Protein AF-A0A3A6P541-F1 (afdb_monomer)

Radius of gyration: 19.54 Å; Cα contacts (8 Å, |Δi|>4): 362; chains: 1; bounding box: 55×33×54 Å

Solvent-accessible surface area (backbone atoms only — not comparable to full-atom values): 14183 Å² total; per-residue (Å²): 116,57,66,64,38,51,52,60,53,46,42,65,80,63,42,62,66,46,55,41,29,51,45,40,40,54,75,72,47,46,47,85,43,91,62,42,64,65,62,45,48,51,61,41,50,18,56,39,29,40,52,22,18,54,48,36,52,49,48,58,71,41,24,73,62,28,50,75,34,95,69,52,26,76,37,41,51,48,61,58,68,40,50,67,66,62,48,50,51,51,22,49,52,27,40,52,51,16,49,53,40,22,48,74,74,30,68,70,36,27,53,35,53,50,50,41,51,51,47,54,49,47,28,74,76,64,32,59,47,38,68,67,51,42,38,50,49,55,19,49,50,54,46,38,32,38,52,34,15,12,59,71,70,75,38,86,76,50,71,37,54,52,49,20,55,39,28,44,36,37,21,44,44,29,34,26,52,42,12,50,35,60,67,41,51,91,50,20,35,82,80,36,50,20,57,61,69,54,60,86,63,49,47,58,52,51,22,53,55,25,50,53,48,22,55,54,30,42,44,65,55,30,65,88,37,75,70,39,52,68,44,53,60,38,50,52,51,39,53,52,48,51,50,48,34,24,72,72,56,41,63,22,49,64,68,58,33,39,74,70,35,65,70,46,32,51,38,51,51,50,36,52,49,49,48,49,56,46,54,73,106

Secondary structure (DSSP, 8-state):
-HHHHHHHHH-GGGGGGGGGGGHHHHHHT-TTSTTHHHHTHHHHHHHHHHHHHHHHHHHHHTHHHHHHSTTGGGSTTTTTSS-HHHHHHHHHHHHHHHHHHHHHH-HHHHHHHHHHHHHHHHHHHTGGGSTTHHHHHHHHHHHHHHHHHHHHHT-PPPHHHHHHHHHHHHHHHHHHHHHHHHHHGGGHHHH-HHHHHSPTTHHHHHHHHHHHHHHHHHHHHHTT-GGGTTHHHHHHHHHHHHHHHHHTT----HHHHHHH-HHHHHHHHHHHHHHHHHH--

Sequence (281 aa):
MYFLSVIKLLRPKHWLKNLLLFFPPFMAGTIFEAGMIWQGIVPFLAFSLAASSIYIINDIVDAKKDAQHPVKKNRPIPTGRVNRGSAAVIAVFFLIFATVAGYLVSLNFLLLLVSYFVITTIYSFKLKGEPIFDIFCISAGFLLRLEAGGVAFGIAISEWLFLSVFLLSIFLSTGKRLSEKKMLGQEAGSHRTSLGRYPEGFLEGAMYMTGAAVLVTYSMYVIYRPKLIYTILLCCFGLFRYIYLVQSGREGDPTESLLSDAPLFLVSFLWVLVLGWGIYR

Foldseek 3Di:
DLVVLVVVLLVVVVLVLLCLLCVLCLLQLNCPPPCNVVLCPLLSLLLSLLSSLLSLVLCLVCLVVLCPDPPSCPHCDNVVSDDNVNSNVSSVVSNVSSLVSQVVLHPVLSVLSVVLSVLSNCCSPPVQQAPPSVQQSQLSNSLSSNVSSCSSNVGDDDPLNSLLSSLVSSLLSLLQLLLLCLLCPVCSCVVGNNSVVDDPCRSVVSNVVSLVSSLVSVCVVCVVQVLLNVLSVLSNQLSVQLSVCSVVSHHSNPVCCCVVPPSNVVSVVVSSVSSSVSSND

Mean predicted aligned error: 4.37 Å

pLDDT: mean 92.33, std 6.14, range [67.0, 98.56]

Nearest PDB structures (foldseek):
  8j8j-assembly1_B  TM=9.110E-01  e=1.963E-12  Mycobacterium tuberculosis H37Rv
  8j8k-assembly1_A  TM=9.022E-01  e=2.173E-10  Mycobacterium tuberculosis H37Rv
  7bpu-assembly2_B  TM=7.092E-01  e=8.208E-07  Methanocaldococcus jannaschii DSM 2661
  4od4-assembly1_A  TM=6.489E-01  e=6.021E-04  Aeropyrum pernix K1
  3lsn-assembly1_A-2  TM=5.222E-01  e=7.561E-02  Pseudomonas protegens Pf-5

Structure (mmCIF, N/CA/C/O backbone):
data_AF-A0A3A6P541-F1
#
_entry.id   AF-A0A3A6P541-F1
#
loop_
_atom_site.group_PDB
_atom_site.id
_atom_site.type_symbol
_atom_site.label_atom_id
_atom_site.label_alt_id
_atom_site.label_comp_id
_atom_site.label_asym_id
_atom_site.label_entity_id
_atom_site.label_seq_id
_atom_site.pdbx_PDB_ins_code
_atom_site.Cartn_x
_atom_site.Cartn_y
_atom_site.Cartn_z
_atom_site.occupancy
_atom_site.B_iso_or_equiv
_atom_site.auth_seq_id
_atom_site.auth_comp_id
_atom_site.auth_asym_id
_atom_site.auth_atom_id
_atom_site.pdbx_PDB_model_num
ATOM 1 N N . MET A 1 1 ? -25.341 17.365 -3.032 1.00 72.31 1 MET A N 1
ATOM 2 C CA . MET A 1 1 ? -24.889 16.868 -1.704 1.00 72.31 1 MET A CA 1
ATOM 3 C C . MET A 1 1 ? -24.772 15.336 -1.627 1.00 72.31 1 MET A C 1
ATOM 5 O O . MET A 1 1 ? -23.790 14.844 -1.075 1.00 72.31 1 MET A O 1
ATOM 9 N N . TYR A 1 2 ? -25.711 14.576 -2.212 1.00 81.75 2 TYR A N 1
ATOM 10 C CA . TYR A 1 2 ? -25.663 13.102 -2.263 1.00 81.75 2 TYR A CA 1
ATOM 11 C C . TYR A 1 2 ? -24.432 12.553 -3.009 1.00 81.75 2 TYR A C 1
ATOM 13 O O . TYR A 1 2 ? -23.679 11.763 -2.452 1.00 81.75 2 TYR A O 1
ATOM 21 N N . PHE A 1 3 ? -24.147 13.058 -4.215 1.00 83.81 3 PHE A N 1
ATOM 22 C CA . PHE A 1 3 ? -22.997 12.634 -5.031 1.00 83.81 3 PHE A CA 1
ATOM 23 C C . PHE A 1 3 ? -21.643 12.753 -4.304 1.00 83.81 3 PHE A C 1
ATOM 25 O O . PHE A 1 3 ? -20.872 11.800 -4.253 1.00 83.81 3 PHE A O 1
ATOM 32 N N . LEU A 1 4 ? -21.389 13.886 -3.640 1.00 86.94 4 LEU A N 1
ATOM 33 C CA . LEU A 1 4 ? -20.185 14.082 -2.818 1.00 86.94 4 LEU A CA 1
ATOM 34 C C . LEU A 1 4 ? -20.099 13.081 -1.654 1.00 86.94 4 LEU A C 1
ATOM 36 O O . LEU A 1 4 ? -19.011 12.649 -1.275 1.00 86.94 4 LEU A O 1
ATOM 40 N N . SER A 1 5 ? -21.247 12.686 -1.095 1.00 86.56 5 SER A N 1
ATOM 41 C CA . SER A 1 5 ? -21.313 11.681 -0.030 1.00 86.56 5 SER A CA 1
ATOM 42 C C . SER A 1 5 ? -20.978 10.283 -0.555 1.00 86.56 5 SER A C 1
ATOM 44 O O . SER A 1 5 ? -20.279 9.540 0.131 1.00 86.56 5 SER A O 1
ATOM 46 N N . VAL A 1 6 ? -21.396 9.958 -1.784 1.00 86.12 6 VAL A N 1
ATOM 47 C CA . VAL A 1 6 ? -21.013 8.717 -2.473 1.00 86.12 6 VAL A CA 1
ATOM 48 C C . VAL A 1 6 ? -19.512 8.703 -2.764 1.00 86.12 6 VAL A C 1
ATOM 50 O O . VAL A 1 6 ? -18.849 7.747 -2.383 1.00 86.12 6 VAL A O 1
ATOM 53 N N . ILE A 1 7 ? -18.932 9.777 -3.315 1.00 89.00 7 ILE A N 1
ATOM 54 C CA . ILE A 1 7 ? -17.473 9.861 -3.539 1.00 89.00 7 ILE A CA 1
ATOM 55 C C . ILE A 1 7 ? -16.701 9.652 -2.230 1.00 89.00 7 ILE A C 1
ATOM 57 O O . ILE A 1 7 ? -15.729 8.895 -2.187 1.00 89.00 7 ILE A O 1
ATOM 61 N N . LYS A 1 8 ? -17.151 10.276 -1.134 1.00 88.12 8 LYS A N 1
ATOM 62 C CA . LYS A 1 8 ? -16.537 10.090 0.188 1.00 88.12 8 LYS A CA 1
ATOM 63 C C . LYS A 1 8 ? -16.623 8.636 0.665 1.00 88.12 8 LYS A C 1
ATOM 65 O O . LYS A 1 8 ? -15.690 8.166 1.314 1.00 88.12 8 LYS A O 1
ATOM 70 N N . LEU A 1 9 ? -17.707 7.932 0.334 1.00 88.81 9 LEU A N 1
ATOM 71 C CA . LEU A 1 9 ? -17.908 6.520 0.658 1.00 88.81 9 LEU A CA 1
ATOM 72 C C . LEU A 1 9 ? -16.943 5.600 -0.111 1.00 88.81 9 LEU A C 1
ATOM 74 O O . LEU A 1 9 ? -16.475 4.617 0.455 1.00 88.81 9 LEU A O 1
ATOM 78 N N . LEU A 1 10 ? -16.582 5.946 -1.354 1.00 89.81 10 LEU A N 1
ATOM 79 C CA . LEU A 1 10 ? -15.632 5.162 -2.163 1.00 89.81 10 LEU A CA 1
ATOM 80 C C . LEU A 1 10 ? -14.192 5.227 -1.634 1.00 89.81 10 LEU A C 1
ATOM 82 O O . LEU A 1 10 ? -13.397 4.322 -1.883 1.00 89.81 10 LEU A O 1
ATOM 86 N N . ARG A 1 11 ? -13.871 6.296 -0.897 1.00 89.38 11 ARG A N 1
ATOM 87 C CA . ARG A 1 11 ? -12.551 6.611 -0.334 1.00 89.38 11 ARG A CA 1
ATOM 88 C C . ARG A 1 11 ? -11.408 6.615 -1.375 1.00 89.38 11 ARG A C 1
ATOM 90 O O . ARG A 1 11 ? -10.421 5.895 -1.207 1.00 89.38 11 ARG A O 1
ATOM 97 N N . PRO A 1 12 ? -11.473 7.488 -2.399 1.00 88.81 12 PRO A N 1
ATOM 98 C CA . PRO A 1 12 ? -10.515 7.517 -3.512 1.00 88.81 12 PRO A CA 1
ATOM 99 C C . PRO A 1 12 ? -9.060 7.739 -3.080 1.00 88.81 12 PRO A C 1
ATOM 101 O O . PRO A 1 12 ? -8.147 7.248 -3.731 1.00 88.81 12 PRO A O 1
ATOM 104 N N . LYS A 1 13 ? -8.817 8.392 -1.933 1.00 86.31 13 LYS A N 1
ATOM 105 C CA . LYS A 1 13 ? -7.465 8.511 -1.359 1.00 86.31 13 LYS A CA 1
ATOM 106 C C . LYS A 1 13 ? -6.773 7.151 -1.174 1.00 86.31 13 LYS A C 1
ATOM 108 O O . LYS A 1 13 ? -5.561 7.058 -1.321 1.00 86.31 13 LYS A O 1
ATOM 113 N N . HIS A 1 14 ? -7.520 6.081 -0.888 1.00 87.62 14 HIS A N 1
ATOM 114 C CA . HIS A 1 14 ? -6.938 4.745 -0.728 1.00 87.62 14 HIS A CA 1
ATOM 115 C C . HIS A 1 14 ? -6.584 4.070 -2.057 1.00 87.62 14 HIS A C 1
ATOM 117 O O . HIS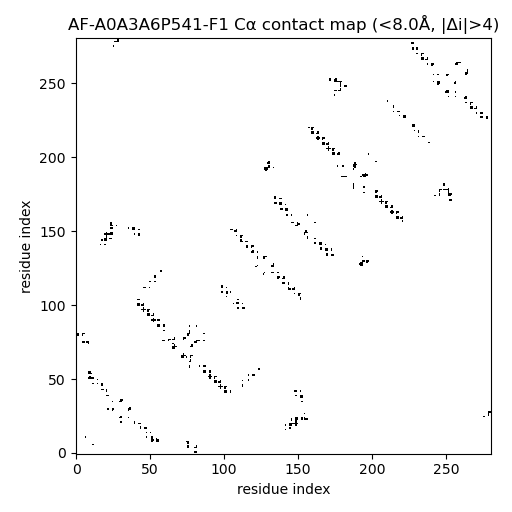 A 1 14 ? -5.835 3.093 -2.037 1.00 87.62 14 HIS A O 1
ATOM 123 N N . TRP A 1 15 ? -7.061 4.583 -3.197 1.00 92.62 15 TRP A N 1
ATOM 124 C CA . TRP A 1 15 ? -6.691 4.064 -4.516 1.00 92.62 15 TRP A CA 1
ATOM 125 C C . TRP A 1 15 ? -5.215 4.310 -4.832 1.00 92.62 15 TRP A C 1
ATOM 127 O O . TRP A 1 15 ? -4.630 3.550 -5.593 1.00 92.62 15 TRP A O 1
ATOM 137 N N . LEU A 1 16 ? -4.570 5.276 -4.164 1.00 89.38 16 LEU A N 1
ATOM 138 C CA . LEU A 1 16 ? -3.123 5.499 -4.261 1.00 89.38 16 LEU A CA 1
ATOM 139 C C . LEU A 1 16 ? -2.308 4.238 -3.942 1.00 89.38 16 LEU A C 1
ATOM 141 O O . LEU A 1 16 ? -1.265 4.011 -4.541 1.00 89.38 16 LEU A O 1
ATOM 145 N N . LYS A 1 17 ? -2.805 3.356 -3.065 1.00 90.50 17 LYS A N 1
ATOM 146 C CA . LYS A 1 17 ? -2.135 2.080 -2.760 1.00 90.50 17 LYS A CA 1
ATOM 147 C C . LYS A 1 17 ? -2.090 1.140 -3.962 1.00 90.50 17 LYS A C 1
ATOM 149 O O . LYS A 1 17 ? -1.203 0.299 -4.047 1.00 90.50 17 LYS A O 1
ATOM 154 N N . ASN A 1 18 ? -3.040 1.278 -4.883 1.00 95.44 18 ASN A N 1
ATOM 155 C CA . ASN A 1 18 ? -3.103 0.482 -6.102 1.00 95.44 18 ASN A CA 1
ATOM 156 C C . ASN A 1 18 ? -2.087 0.960 -7.150 1.00 95.44 18 ASN A C 1
ATOM 158 O O . ASN A 1 18 ? -1.855 0.234 -8.107 1.00 95.44 18 ASN A O 1
ATOM 162 N N . LEU A 1 19 ? -1.408 2.101 -6.948 1.00 94.31 19 LEU A N 1
ATOM 163 C CA . LEU A 1 19 ? -0.258 2.481 -7.779 1.00 94.31 19 LEU A CA 1
ATOM 164 C C . LEU A 1 19 ? 0.875 1.447 -7.712 1.00 94.31 19 LEU A C 1
ATOM 166 O O . LEU A 1 19 ? 1.665 1.354 -8.643 1.00 94.31 19 LEU A O 1
ATOM 170 N N . LEU A 1 20 ? 0.907 0.610 -6.667 1.00 95.75 20 LEU A N 1
ATOM 171 C CA . LEU A 1 20 ? 1.835 -0.516 -6.571 1.00 95.75 20 LEU A CA 1
ATOM 172 C C . LEU A 1 20 ? 1.687 -1.523 -7.732 1.00 95.75 20 LEU A C 1
ATOM 174 O O . LEU A 1 20 ? 2.657 -2.198 -8.053 1.00 95.75 20 LEU A O 1
ATOM 178 N N . LEU A 1 21 ? 0.532 -1.578 -8.412 1.00 97.56 21 LEU A N 1
ATOM 179 C CA . LEU A 1 21 ? 0.346 -2.375 -9.637 1.00 97.56 21 LEU A CA 1
ATOM 180 C C . LEU A 1 21 ? 1.293 -1.944 -10.768 1.00 97.56 21 LEU A C 1
ATOM 182 O O . LEU A 1 21 ? 1.657 -2.764 -11.599 1.00 97.56 21 LEU A O 1
ATOM 186 N N . PHE A 1 22 ? 1.697 -0.672 -10.800 1.00 97.12 22 PHE A N 1
ATOM 187 C CA . PHE A 1 22 ? 2.619 -0.124 -11.801 1.00 97.12 22 PHE A CA 1
ATOM 188 C C . PHE A 1 22 ? 4.087 -0.238 -11.378 1.00 97.12 22 PHE A C 1
ATOM 190 O O . PHE A 1 22 ? 4.986 0.137 -12.129 1.00 97.12 22 PHE A O 1
ATOM 197 N N . PHE A 1 23 ? 4.361 -0.750 -10.178 1.00 95.94 23 PHE A N 1
ATOM 198 C CA . PHE A 1 23 ? 5.729 -0.904 -9.703 1.00 95.94 23 PHE A CA 1
ATOM 199 C C . PHE A 1 23 ? 6.536 -1.941 -10.507 1.00 95.94 23 PHE A C 1
ATOM 201 O O . PHE A 1 23 ? 7.691 -1.649 -10.816 1.00 95.94 23 PHE A O 1
ATOM 208 N N . PRO A 1 24 ? 5.964 -3.086 -10.939 1.00 96.56 24 PRO A N 1
ATOM 209 C CA . PRO A 1 24 ? 6.649 -4.029 -11.826 1.00 96.56 24 PRO A CA 1
ATOM 210 C C . PRO A 1 24 ? 7.123 -3.421 -13.161 1.00 96.56 24 PRO A C 1
ATOM 212 O O . PRO A 1 24 ? 8.330 -3.474 -13.408 1.00 96.56 24 PRO A O 1
ATOM 215 N N . PRO A 1 25 ? 6.278 -2.769 -13.994 1.00 96.31 25 PRO A N 1
ATOM 216 C CA . PRO A 1 25 ? 6.757 -2.114 -15.218 1.00 96.31 25 PRO A CA 1
ATOM 217 C C . PRO A 1 25 ? 7.697 -0.943 -14.943 1.00 96.31 25 PRO A C 1
ATOM 219 O O . PRO A 1 25 ? 8.622 -0.709 -15.721 1.00 96.31 25 PRO A O 1
ATOM 222 N N . PHE A 1 26 ? 7.539 -0.242 -13.813 1.00 95.75 26 PHE A N 1
ATOM 223 C CA . PHE A 1 26 ? 8.502 0.781 -13.412 1.00 95.75 26 PHE A CA 1
ATOM 224 C C . PHE A 1 26 ? 9.902 0.187 -13.182 1.00 95.75 26 PHE A C 1
ATOM 226 O O . PHE A 1 26 ? 10.883 0.719 -13.702 1.00 95.75 26 PHE A O 1
ATOM 233 N N . MET A 1 27 ? 9.985 -0.928 -12.450 1.00 94.38 27 MET A N 1
ATOM 234 C CA . MET A 1 27 ? 11.229 -1.634 -12.120 1.00 94.38 27 MET A CA 1
ATOM 235 C C . MET A 1 27 ? 11.865 -2.377 -13.304 1.00 94.38 27 MET A C 1
ATOM 237 O O . MET A 1 27 ? 13.090 -2.558 -13.333 1.00 94.38 27 MET A O 1
ATOM 241 N N . ALA A 1 28 ? 11.045 -2.798 -14.269 1.00 93.25 28 ALA A N 1
ATOM 242 C CA . ALA A 1 28 ? 11.487 -3.428 -15.510 1.00 93.25 28 ALA A CA 1
ATOM 243 C C . ALA A 1 28 ? 12.020 -2.427 -16.548 1.00 93.25 28 ALA A C 1
ATOM 245 O O . ALA A 1 28 ? 12.676 -2.843 -17.495 1.00 93.25 28 ALA A O 1
ATOM 246 N N . GLY A 1 29 ? 11.770 -1.125 -16.370 1.00 94.00 29 GLY A N 1
ATOM 247 C CA . GLY A 1 29 ? 12.189 -0.102 -17.330 1.00 94.00 29 GLY A CA 1
ATOM 248 C C . GLY A 1 29 ? 11.265 0.042 -18.535 1.00 94.00 29 GLY A C 1
ATOM 249 O O . GLY A 1 29 ? 11.630 0.694 -19.506 1.00 94.00 29 GLY A O 1
ATOM 250 N N . THR A 1 30 ? 10.063 -0.529 -18.468 1.00 94.75 30 THR A N 1
ATOM 251 C CA . THR A 1 30 ? 9.133 -0.587 -19.599 1.00 94.75 30 THR A CA 1
ATOM 252 C C . THR A 1 30 ? 7.943 0.359 -19.443 1.00 94.75 30 THR A C 1
ATOM 254 O O . THR A 1 30 ? 7.189 0.544 -20.386 1.00 94.75 30 THR A O 1
ATOM 257 N N . ILE A 1 31 ? 7.760 1.034 -18.296 1.00 94.25 31 ILE A N 1
ATOM 258 C CA . ILE A 1 31 ? 6.536 1.821 -18.021 1.00 94.25 31 ILE A CA 1
ATOM 259 C C . ILE A 1 31 ? 6.245 2.937 -19.042 1.00 94.25 31 ILE A C 1
ATOM 261 O O . ILE A 1 31 ? 5.090 3.327 -19.209 1.00 94.25 31 ILE A O 1
ATOM 265 N N . PHE A 1 32 ? 7.282 3.459 -19.707 1.00 93.31 32 PHE A N 1
ATOM 266 C CA . PHE A 1 32 ? 7.174 4.518 -20.716 1.00 93.31 32 PHE A CA 1
ATOM 267 C C . PHE A 1 32 ? 7.072 3.984 -22.152 1.00 93.31 32 PHE A C 1
ATOM 269 O O . PHE A 1 32 ? 6.991 4.778 -23.089 1.00 93.31 32 PHE A O 1
ATOM 276 N N . GLU A 1 33 ? 7.055 2.665 -22.346 1.00 93.19 33 GLU A N 1
ATOM 277 C CA . GLU A 1 33 ? 6.778 2.063 -23.647 1.00 93.19 33 GLU A CA 1
ATOM 278 C C . GLU A 1 33 ? 5.326 2.322 -24.068 1.00 93.19 33 GLU A C 1
ATOM 280 O O . GLU A 1 33 ? 4.402 2.427 -23.249 1.00 93.19 33 GLU A O 1
ATOM 285 N N . ALA A 1 34 ? 5.113 2.438 -25.379 1.00 91.38 34 ALA A N 1
ATOM 286 C CA . ALA A 1 34 ? 3.803 2.734 -25.936 1.00 91.38 34 ALA A CA 1
ATOM 287 C C . ALA A 1 34 ? 2.775 1.671 -25.510 1.00 91.38 34 ALA A C 1
ATOM 289 O O . ALA A 1 34 ? 2.960 0.479 -25.731 1.00 91.38 34 ALA A O 1
ATOM 290 N N . GLY A 1 35 ? 1.669 2.111 -24.906 1.00 90.00 35 GLY A N 1
ATOM 291 C CA . GLY A 1 35 ? 0.580 1.222 -24.488 1.00 90.00 35 GLY A CA 1
ATOM 292 C C . GLY A 1 35 ? 0.652 0.727 -23.040 1.00 90.00 35 GLY A C 1
ATOM 293 O O . GLY A 1 35 ? -0.392 0.358 -22.506 1.00 90.00 35 GLY A O 1
ATOM 294 N N . MET A 1 36 ? 1.805 0.798 -22.361 1.00 91.56 36 MET A N 1
ATOM 295 C CA . MET A 1 36 ? 1.952 0.265 -20.995 1.00 91.56 36 MET A CA 1
ATOM 296 C C . MET A 1 36 ? 1.027 0.966 -19.995 1.00 91.56 36 MET A C 1
ATOM 298 O O . MET A 1 36 ? 0.252 0.321 -19.298 1.00 91.56 36 MET A O 1
ATOM 302 N N . ILE A 1 37 ? 0.987 2.299 -19.977 1.00 91.38 37 ILE A N 1
ATOM 303 C CA . ILE A 1 37 ? 0.081 3.025 -19.067 1.00 91.38 37 ILE A CA 1
ATOM 304 C C . ILE A 1 37 ? -1.390 2.620 -19.292 1.00 91.38 37 ILE A C 1
ATOM 306 O O . ILE A 1 37 ? -2.134 2.451 -18.326 1.00 91.38 37 ILE A O 1
ATOM 310 N N . TRP A 1 38 ? -1.794 2.404 -20.550 1.00 91.75 38 TRP A N 1
ATOM 311 C CA . TRP A 1 38 ? -3.157 2.002 -20.913 1.00 91.75 38 TRP A CA 1
ATOM 312 C C . TRP A 1 38 ? -3.499 0.587 -20.439 1.00 91.75 38 TRP A C 1
ATOM 314 O O . TRP A 1 38 ? -4.595 0.375 -19.916 1.00 91.75 38 TRP A O 1
ATOM 324 N N . GLN A 1 39 ? -2.553 -0.355 -20.539 1.00 93.56 39 GLN A N 1
ATOM 325 C CA . GLN A 1 39 ? -2.714 -1.719 -20.019 1.00 93.56 39 GLN A CA 1
ATOM 326 C C . GLN A 1 39 ? -2.989 -1.734 -18.509 1.00 93.56 39 GLN A C 1
ATOM 328 O O . GLN A 1 39 ? -3.756 -2.566 -18.032 1.00 93.56 39 GLN A O 1
ATOM 333 N N . GLY A 1 40 ? -2.436 -0.778 -17.757 1.00 95.00 40 GLY A N 1
ATOM 334 C CA . GLY A 1 40 ? -2.621 -0.681 -16.308 1.00 95.00 40 GLY A CA 1
ATOM 335 C C . GLY A 1 40 ? -3.955 -0.101 -15.836 1.00 95.00 40 GLY A C 1
ATOM 336 O O . GLY A 1 40 ? -4.293 -0.257 -14.660 1.00 95.00 40 GLY A O 1
ATOM 337 N N . ILE A 1 41 ? -4.740 0.544 -16.708 1.00 96.12 41 ILE A N 1
ATOM 338 C CA . ILE A 1 41 ? -5.988 1.217 -16.306 1.00 96.12 41 ILE A CA 1
ATOM 339 C C . ILE A 1 41 ? -7.018 0.210 -15.789 1.00 96.12 41 ILE A C 1
ATOM 341 O O . ILE A 1 41 ? -7.581 0.405 -14.711 1.00 96.12 41 ILE A O 1
ATOM 345 N N . VAL A 1 42 ? -7.254 -0.877 -16.529 1.00 97.44 42 VAL A N 1
ATOM 346 C CA . VAL A 1 42 ? -8.232 -1.907 -16.143 1.00 97.44 42 VAL A CA 1
ATOM 347 C C . VAL A 1 42 ? -7.819 -2.610 -14.836 1.00 97.44 42 VAL A C 1
ATOM 349 O O . VAL A 1 42 ? -8.639 -2.626 -13.912 1.00 97.44 42 VAL A O 1
ATOM 352 N N . PRO A 1 43 ? -6.567 -3.093 -14.671 1.00 97.94 43 PRO A N 1
ATOM 353 C CA . PRO A 1 43 ? -6.062 -3.603 -13.396 1.00 97.94 43 PRO A CA 1
ATOM 354 C C . PRO A 1 43 ? -6.241 -2.635 -12.222 1.00 97.94 43 PRO A C 1
ATOM 356 O O . PRO A 1 43 ? -6.726 -3.016 -11.150 1.00 97.94 43 PRO A O 1
ATOM 359 N N . PHE A 1 44 ? -5.879 -1.365 -12.425 1.00 98.06 44 PHE A N 1
ATOM 360 C CA . PHE A 1 44 ? -5.978 -0.331 -11.401 1.00 98.06 44 PHE A CA 1
ATOM 361 C C . PHE A 1 44 ? -7.427 -0.090 -10.972 1.00 98.06 44 PHE A C 1
ATOM 363 O O . PHE A 1 44 ? -7.716 -0.024 -9.771 1.00 98.06 44 PHE A O 1
ATOM 370 N N . LEU A 1 45 ? -8.351 0.008 -11.932 1.00 97.25 45 LEU A N 1
ATOM 371 C CA . LEU A 1 45 ? -9.775 0.169 -11.652 1.00 97.25 45 LEU A CA 1
ATOM 372 C C . LEU A 1 45 ? -10.352 -1.066 -10.955 1.00 97.25 45 LEU A C 1
ATOM 374 O O . LEU A 1 45 ? -11.078 -0.905 -9.976 1.00 97.25 45 LEU A O 1
ATOM 378 N N . ALA A 1 46 ? -9.981 -2.280 -11.371 1.00 98.12 46 ALA A N 1
ATOM 379 C CA . ALA A 1 46 ? -10.447 -3.515 -10.742 1.00 98.12 46 ALA A CA 1
ATOM 380 C C . ALA A 1 46 ? -10.093 -3.565 -9.242 1.00 98.12 46 ALA A C 1
ATOM 382 O O . ALA A 1 46 ? -10.979 -3.733 -8.399 1.00 98.12 46 ALA A O 1
ATOM 383 N N . PHE A 1 47 ? -8.828 -3.311 -8.881 1.00 98.12 47 PHE A N 1
ATOM 384 C CA . PHE A 1 47 ? -8.408 -3.243 -7.472 1.00 98.12 47 PHE A CA 1
ATOM 385 C C . PHE A 1 47 ? -9.049 -2.078 -6.710 1.00 98.12 47 PHE A C 1
ATOM 387 O O . PHE A 1 47 ? -9.357 -2.206 -5.521 1.00 98.12 47 PHE A O 1
ATOM 394 N N . SER A 1 48 ? -9.250 -0.936 -7.368 1.00 97.75 48 SER A N 1
ATOM 395 C CA . SER A 1 48 ? -9.861 0.249 -6.753 1.00 97.75 48 SER A CA 1
ATOM 396 C C . SER A 1 48 ? -11.327 0.011 -6.409 1.00 97.75 48 SER A C 1
ATOM 398 O O . SER A 1 48 ? -11.742 0.286 -5.282 1.00 97.75 48 SER A O 1
ATOM 400 N N . LEU A 1 49 ? -12.086 -0.583 -7.329 1.00 97.56 49 LEU A N 1
ATOM 401 C CA . LEU A 1 49 ? -13.492 -0.924 -7.132 1.00 97.56 49 LEU A CA 1
ATOM 402 C C . LEU A 1 49 ? -13.663 -2.050 -6.107 1.00 97.56 49 LEU A C 1
ATOM 404 O O . LEU A 1 49 ? -14.511 -1.926 -5.220 1.00 97.56 49 LEU A O 1
ATOM 408 N N . ALA A 1 50 ? -12.813 -3.084 -6.140 1.00 97.62 50 ALA A N 1
ATOM 409 C CA . ALA A 1 50 ? -12.803 -4.127 -5.114 1.00 97.62 50 ALA A CA 1
ATOM 410 C C . ALA A 1 50 ? -12.520 -3.545 -3.717 1.00 97.62 50 ALA A C 1
ATOM 412 O O . ALA A 1 50 ? -13.243 -3.835 -2.764 1.00 97.62 50 ALA A O 1
ATOM 413 N N . ALA A 1 51 ? -11.519 -2.665 -3.586 1.00 96.12 51 ALA A N 1
ATOM 414 C CA . ALA A 1 51 ? -11.218 -1.996 -2.320 1.00 96.12 51 ALA A CA 1
ATOM 415 C C . ALA A 1 51 ? -12.383 -1.114 -1.837 1.00 96.12 51 ALA A C 1
ATOM 417 O O . ALA A 1 51 ? -12.757 -1.180 -0.664 1.00 96.12 51 ALA A O 1
ATOM 418 N N . SER A 1 52 ? -12.983 -0.320 -2.730 1.00 96.75 52 SER A N 1
ATOM 419 C CA . SER A 1 52 ? -14.152 0.504 -2.409 1.00 96.75 52 SER A CA 1
ATOM 420 C C . SER A 1 52 ? -15.352 -0.343 -1.981 1.00 96.75 52 SER A C 1
ATOM 422 O O . SER A 1 52 ? -15.997 0.016 -1.000 1.00 96.75 52 SER A O 1
ATOM 424 N N . SER A 1 53 ? -15.612 -1.485 -2.628 1.00 96.69 53 SER A N 1
ATOM 425 C CA . SER A 1 53 ? -16.666 -2.424 -2.218 1.00 96.69 53 SER A CA 1
ATOM 426 C C . SER A 1 53 ? -16.472 -2.885 -0.769 1.00 96.69 53 SER A C 1
ATOM 428 O O . SER A 1 53 ? -17.379 -2.741 0.050 1.00 96.69 53 SER A O 1
ATOM 430 N N . ILE A 1 54 ? -15.257 -3.303 -0.395 1.00 94.62 54 ILE A N 1
ATOM 431 C CA . ILE A 1 54 ? -14.942 -3.725 0.981 1.00 94.62 54 ILE A CA 1
ATOM 432 C C . ILE A 1 54 ? -15.119 -2.573 1.977 1.00 94.62 54 ILE A C 1
ATOM 434 O O . ILE A 1 54 ? -15.670 -2.770 3.061 1.00 94.62 54 ILE A O 1
ATOM 438 N N . TYR A 1 55 ? -14.690 -1.355 1.629 1.00 93.00 55 TYR A N 1
ATOM 439 C CA . TYR A 1 55 ? -14.899 -0.188 2.490 1.00 93.00 55 TYR A CA 1
ATOM 440 C C . TYR A 1 55 ? -16.379 0.140 2.688 1.00 93.00 55 TYR A C 1
ATOM 442 O O . TYR A 1 55 ? -16.770 0.458 3.810 1.00 93.00 55 TYR A O 1
ATOM 450 N N . ILE A 1 56 ? -17.196 0.027 1.639 1.00 94.81 56 ILE A N 1
ATOM 451 C CA . ILE A 1 56 ? -18.642 0.235 1.735 1.00 94.81 56 ILE A CA 1
ATOM 452 C C . ILE A 1 56 ? -19.275 -0.832 2.635 1.00 94.81 56 ILE A C 1
ATOM 454 O O . ILE A 1 56 ? -20.023 -0.481 3.546 1.00 94.81 56 ILE A O 1
ATOM 458 N N . ILE A 1 57 ? -18.956 -2.116 2.427 1.00 94.00 57 ILE A N 1
ATOM 459 C CA . ILE A 1 57 ? -19.485 -3.222 3.245 1.00 94.00 57 ILE A CA 1
ATOM 460 C C . ILE A 1 57 ? -19.103 -3.017 4.719 1.00 94.00 57 ILE A C 1
ATOM 462 O O . ILE A 1 57 ? -19.957 -3.124 5.600 1.00 94.00 57 ILE A O 1
ATOM 466 N N . ASN A 1 58 ? -17.849 -2.649 4.991 1.00 92.19 58 ASN A N 1
ATOM 467 C CA . ASN A 1 58 ? -17.394 -2.330 6.342 1.00 92.19 58 ASN A CA 1
ATOM 468 C C . ASN A 1 58 ? -18.184 -1.170 6.961 1.00 92.19 58 ASN A C 1
ATOM 470 O O . ASN A 1 58 ? -18.623 -1.281 8.103 1.00 92.19 58 ASN A O 1
ATOM 474 N N . ASP A 1 59 ? -18.420 -0.088 6.216 1.00 91.50 59 ASP A N 1
ATOM 475 C CA . ASP A 1 59 ? -19.170 1.069 6.719 1.00 91.50 59 ASP A CA 1
ATOM 476 C C . ASP A 1 59 ? -20.663 0.751 6.936 1.00 91.50 59 ASP A C 1
ATOM 478 O O . ASP A 1 59 ? -21.294 1.347 7.810 1.00 91.50 59 ASP A O 1
ATOM 482 N N . ILE A 1 60 ? -21.236 -0.211 6.198 1.00 93.06 60 ILE A N 1
ATOM 483 C CA . ILE A 1 60 ? -22.590 -0.733 6.451 1.00 93.06 60 ILE A CA 1
ATOM 484 C C . ILE A 1 60 ? -22.628 -1.502 7.778 1.00 93.06 60 ILE A C 1
ATOM 486 O O . ILE A 1 60 ? -23.520 -1.256 8.596 1.00 93.06 60 ILE A O 1
ATOM 490 N N . VAL A 1 61 ? -21.677 -2.416 7.998 1.00 91.19 61 VAL A N 1
ATOM 491 C CA . VAL A 1 61 ? -21.630 -3.263 9.204 1.00 91.19 61 VAL A CA 1
ATOM 492 C C . VAL A 1 61 ? -21.313 -2.440 10.452 1.00 91.19 61 VAL A C 1
ATOM 494 O O . VAL A 1 61 ? -21.979 -2.587 11.480 1.00 91.19 61 VAL A O 1
ATOM 497 N N . ASP A 1 62 ? -20.353 -1.522 10.357 1.00 89.25 62 ASP A N 1
ATOM 498 C CA . ASP A 1 62 ? -19.931 -0.680 11.475 1.00 89.25 62 ASP A CA 1
ATOM 499 C C . ASP A 1 62 ? -20.869 0.522 11.704 1.00 89.25 62 ASP A C 1
ATOM 501 O O . ASP A 1 62 ? -20.705 1.228 12.694 1.00 89.25 62 ASP A O 1
ATOM 505 N N . ALA A 1 63 ? -21.913 0.730 10.885 1.00 90.31 63 ALA A N 1
ATOM 506 C CA . ALA A 1 63 ? -22.775 1.920 10.929 1.00 90.31 63 ALA A CA 1
ATOM 507 C C . ALA A 1 63 ? -23.325 2.268 12.327 1.00 90.31 63 ALA A C 1
ATOM 509 O O . ALA A 1 63 ? -23.363 3.441 12.698 1.00 90.31 63 ALA A O 1
ATOM 510 N N . LYS A 1 64 ? -23.757 1.265 13.110 1.00 88.44 64 LYS A N 1
ATOM 511 C CA . LYS A 1 64 ? -24.262 1.486 14.481 1.00 88.44 64 LYS A CA 1
ATOM 512 C C . LYS A 1 64 ? -23.149 1.936 15.435 1.00 88.44 64 LYS A C 1
ATOM 514 O O . LYS A 1 64 ? -23.365 2.844 16.229 1.00 88.44 64 LYS A O 1
ATOM 519 N N . LYS A 1 65 ? -21.968 1.318 15.338 1.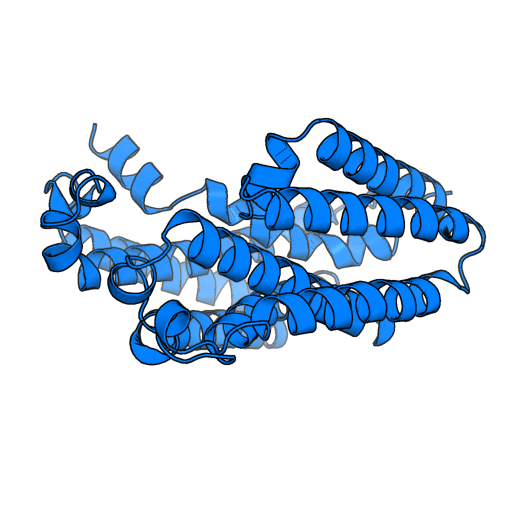00 85.56 65 LYS A N 1
ATOM 520 C CA . LYS A 1 65 ? -20.792 1.660 16.155 1.00 85.56 65 LYS A CA 1
ATOM 521 C C . LYS A 1 65 ? -20.243 3.032 15.767 1.00 85.56 65 LYS A C 1
ATOM 523 O O . LYS A 1 65 ? -19.937 3.851 16.624 1.00 85.56 65 LYS A O 1
ATOM 528 N N . ASP A 1 66 ? -20.182 3.308 14.469 1.00 88.44 66 ASP A N 1
ATOM 529 C CA . ASP A 1 66 ? -19.708 4.577 13.929 1.00 88.44 66 ASP A CA 1
ATOM 530 C C . ASP A 1 66 ? -20.600 5.750 14.341 1.00 88.44 66 ASP A C 1
ATOM 532 O O . ASP A 1 66 ? -20.072 6.830 14.588 1.00 88.44 66 ASP A O 1
ATOM 536 N N . ALA A 1 67 ? -21.915 5.550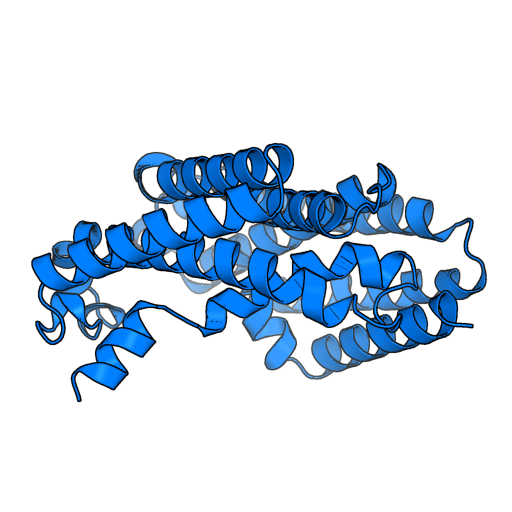 14.483 1.00 87.31 67 ALA A N 1
ATOM 537 C CA . ALA A 1 67 ? -22.834 6.581 14.971 1.00 87.31 67 ALA A CA 1
ATOM 538 C C . ALA A 1 67 ? -22.491 7.082 16.388 1.00 87.31 67 ALA A C 1
ATOM 540 O O . ALA A 1 67 ? -22.758 8.238 16.709 1.00 87.31 67 ALA A O 1
ATOM 541 N N . GLN A 1 68 ? -21.865 6.239 17.213 1.00 87.25 68 GLN A N 1
ATOM 542 C CA . GLN A 1 68 ? -21.461 6.562 18.586 1.00 87.25 68 GLN A CA 1
ATOM 543 C C . GLN A 1 68 ? -20.028 7.117 18.673 1.00 87.25 68 GLN A C 1
ATOM 545 O O . GLN A 1 68 ? -19.608 7.599 19.720 1.00 87.25 68 GLN A O 1
ATOM 550 N N . HIS A 1 69 ? -19.260 7.077 17.582 1.00 83.38 69 HIS A N 1
ATOM 551 C CA . HIS A 1 69 ? -17.856 7.480 17.574 1.00 83.38 69 HIS A CA 1
ATOM 552 C C . HIS A 1 69 ? -17.704 8.999 17.350 1.00 83.38 69 HIS A C 1
ATOM 554 O O . HIS A 1 69 ? -18.314 9.538 16.422 1.00 83.38 69 HIS A O 1
ATOM 560 N N . PRO A 1 70 ? -16.796 9.697 18.065 1.00 80.38 70 PRO A N 1
ATOM 561 C CA . PRO A 1 70 ? -16.657 11.161 18.013 1.00 80.38 70 PRO A CA 1
ATOM 562 C C . PRO A 1 70 ? -16.450 11.721 16.596 1.00 80.38 70 PRO A C 1
ATOM 564 O O . PRO A 1 70 ? -17.108 12.682 16.205 1.00 80.38 70 PRO A O 1
ATOM 567 N N . VAL A 1 71 ? -15.586 11.081 15.798 1.00 81.44 71 VAL A N 1
ATOM 568 C CA . VAL A 1 71 ? -15.325 11.460 14.395 1.00 81.44 71 VAL A CA 1
ATOM 569 C C . VAL A 1 71 ? -16.160 10.671 13.370 1.00 81.44 71 VAL A C 1
ATOM 571 O O . VAL A 1 71 ? -16.715 11.262 12.440 1.00 81.44 71 VAL A O 1
ATOM 574 N N . LYS A 1 72 ? -16.262 9.336 13.499 1.00 83.75 72 LYS A N 1
ATOM 575 C CA . LYS A 1 72 ? -16.888 8.470 12.478 1.00 83.75 72 LYS A CA 1
ATOM 576 C C . LYS A 1 72 ? -18.409 8.633 12.378 1.00 83.75 72 LYS A C 1
ATOM 578 O O . LYS A 1 72 ? -18.959 8.291 11.331 1.00 83.75 72 LYS A O 1
ATOM 583 N N . LYS A 1 73 ? -19.060 9.272 13.358 1.00 86.12 73 LYS A N 1
ATOM 584 C CA . LYS A 1 73 ? -20.482 9.647 13.278 1.00 86.12 73 LYS A CA 1
ATOM 585 C C . LYS A 1 73 ? -20.812 10.515 12.065 1.00 86.12 73 LYS A C 1
ATOM 587 O O . LYS A 1 73 ? -21.934 10.489 11.585 1.00 86.12 73 LYS A O 1
ATOM 592 N N . ASN A 1 74 ? -19.818 11.226 11.521 1.00 86.69 74 ASN A N 1
ATOM 593 C CA . ASN A 1 74 ? -19.950 12.094 10.348 1.00 86.69 74 ASN A CA 1
ATOM 594 C C . ASN A 1 74 ? -19.828 11.353 8.997 1.00 86.69 74 ASN A C 1
ATOM 596 O O . ASN A 1 74 ? -19.752 11.993 7.938 1.00 86.69 74 ASN A O 1
ATOM 600 N N . ARG A 1 75 ? -19.735 10.015 9.000 1.00 88.31 75 ARG A N 1
ATOM 601 C CA . ARG A 1 75 ? -19.680 9.202 7.774 1.00 88.31 75 ARG A CA 1
ATOM 602 C C . ARG A 1 75 ? -21.030 9.218 7.032 1.00 88.31 75 ARG A C 1
ATOM 604 O O . ARG A 1 75 ? -22.072 9.416 7.660 1.00 88.31 75 ARG A O 1
ATOM 611 N N . PRO A 1 76 ? -21.044 8.993 5.702 1.00 89.06 76 PRO A N 1
ATOM 612 C CA . PRO A 1 76 ? -22.269 9.063 4.898 1.00 89.06 76 PRO A CA 1
ATOM 613 C C . PRO A 1 76 ? -23.410 8.141 5.357 1.00 89.06 76 PRO A C 1
ATOM 615 O O . PRO A 1 76 ? -24.565 8.546 5.283 1.00 89.06 76 PRO A O 1
ATOM 618 N N . ILE A 1 77 ? -23.096 6.936 5.851 1.00 89.88 77 ILE A N 1
ATOM 619 C CA . ILE A 1 77 ? -24.105 5.952 6.277 1.00 89.88 77 ILE A CA 1
ATOM 620 C C . ILE A 1 77 ? -24.684 6.279 7.669 1.00 89.88 77 ILE A C 1
ATOM 622 O O . ILE A 1 77 ? -25.904 6.392 7.768 1.00 89.88 77 ILE A O 1
ATOM 626 N N . PRO A 1 78 ? -23.882 6.500 8.738 1.00 86.62 78 PRO A N 1
ATOM 627 C CA . PRO A 1 78 ? -24.415 6.894 10.050 1.00 86.62 78 PRO A CA 1
ATOM 628 C C . PRO A 1 78 ? -25.229 8.193 10.033 1.00 86.62 78 PRO A C 1
ATOM 630 O O . PRO A 1 78 ? -26.212 8.307 10.755 1.00 86.62 78 PRO A O 1
ATOM 633 N N . THR A 1 79 ? -24.855 9.155 9.181 1.00 88.44 79 THR A N 1
ATOM 634 C CA . THR A 1 79 ? -25.593 10.423 9.017 1.00 88.44 79 THR A CA 1
ATOM 635 C C . THR A 1 79 ? -26.868 10.301 8.177 1.00 88.44 79 THR A C 1
ATOM 637 O O . THR A 1 79 ? -27.556 11.298 7.981 1.00 88.44 79 THR A O 1
ATOM 640 N N . GLY A 1 80 ? -27.167 9.122 7.619 1.00 88.44 80 GLY A N 1
ATOM 641 C CA . GLY A 1 80 ? -28.326 8.902 6.749 1.00 88.44 80 GLY A CA 1
ATOM 642 C C . GLY A 1 80 ? -28.223 9.536 5.356 1.00 88.44 80 GLY A C 1
ATOM 643 O O . GLY A 1 80 ? -29.145 9.394 4.559 1.00 88.44 80 GLY A O 1
ATOM 644 N N . ARG A 1 81 ? -27.104 10.198 5.019 1.00 90.50 81 ARG A N 1
ATOM 645 C CA . ARG A 1 81 ? -26.887 10.816 3.695 1.00 90.50 81 ARG A CA 1
ATOM 646 C C . ARG A 1 81 ? -26.842 9.790 2.566 1.00 90.50 81 ARG A C 1
ATOM 648 O O . ARG A 1 81 ? -27.167 10.131 1.434 1.00 90.50 81 ARG A O 1
ATOM 655 N N . VAL A 1 82 ? -26.417 8.564 2.867 1.00 91.25 82 VAL A N 1
ATOM 656 C CA . VAL A 1 82 ? -26.509 7.401 1.978 1.00 91.25 82 VAL A CA 1
ATOM 657 C C . VAL A 1 82 ? -27.177 6.280 2.766 1.00 91.25 82 VAL A C 1
ATOM 659 O O . VAL A 1 82 ? -26.671 5.869 3.811 1.00 91.25 82 VAL A O 1
ATOM 662 N N . ASN A 1 83 ? -28.328 5.797 2.294 1.00 93.19 83 ASN A N 1
ATOM 663 C CA . ASN A 1 83 ? -29.033 4.711 2.972 1.00 93.19 83 ASN A CA 1
ATOM 664 C C . ASN A 1 83 ? -28.290 3.369 2.779 1.00 93.19 83 ASN A C 1
ATOM 666 O O . ASN A 1 83 ? -27.517 3.189 1.836 1.00 93.19 83 ASN A O 1
ATOM 670 N N . ARG A 1 84 ? -28.526 2.398 3.667 1.00 92.88 84 ARG A N 1
ATOM 671 C CA . ARG A 1 84 ? -27.810 1.108 3.629 1.00 92.88 84 ARG A CA 1
ATOM 672 C C . ARG A 1 84 ? -28.090 0.294 2.363 1.00 92.88 84 ARG A C 1
ATOM 674 O O . ARG A 1 84 ? -27.180 -0.360 1.871 1.00 92.88 84 ARG A O 1
ATOM 681 N N . GLY A 1 85 ? -29.316 0.349 1.837 1.00 93.62 85 GLY A N 1
ATOM 682 C CA . GLY A 1 85 ? -29.704 -0.381 0.625 1.00 93.62 85 GLY A CA 1
ATOM 683 C C . GLY A 1 85 ? -28.942 0.096 -0.612 1.00 93.62 85 GLY A C 1
ATOM 684 O O . GLY A 1 85 ? -28.324 -0.705 -1.300 1.00 93.62 85 GLY A O 1
ATOM 685 N N . SER A 1 86 ? -28.902 1.409 -0.848 1.00 93.44 86 SER A N 1
ATOM 686 C CA . SER A 1 86 ? -28.128 2.015 -1.940 1.00 93.44 86 SER A CA 1
ATOM 687 C C . SER A 1 86 ? -26.632 1.745 -1.797 1.00 93.44 86 SER A C 1
ATOM 689 O O . SER A 1 86 ? -25.993 1.368 -2.773 1.00 93.44 86 SER A O 1
ATOM 691 N N . ALA A 1 87 ? -26.080 1.851 -0.583 1.00 94.25 87 ALA A N 1
ATOM 692 C CA . ALA A 1 87 ? -24.690 1.492 -0.321 1.00 94.25 87 ALA A CA 1
ATOM 693 C C . ALA A 1 87 ? -24.410 0.019 -0.675 1.00 94.25 87 ALA A C 1
ATOM 695 O O . ALA A 1 87 ? -23.414 -0.269 -1.334 1.00 94.25 87 ALA A O 1
ATOM 696 N N . ALA A 1 88 ? -25.304 -0.906 -0.309 1.00 95.75 88 ALA A N 1
ATOM 697 C CA . ALA A 1 88 ? -25.167 -2.320 -0.650 1.00 95.75 88 ALA A CA 1
ATOM 698 C C . ALA A 1 88 ? -25.221 -2.559 -2.169 1.00 95.75 88 ALA A C 1
ATOM 700 O O . ALA A 1 88 ? -24.372 -3.273 -2.698 1.00 95.75 88 ALA A O 1
ATOM 701 N N . VAL A 1 89 ? -26.150 -1.910 -2.883 1.00 96.69 89 VAL A N 1
ATOM 702 C CA . VAL A 1 89 ? -26.232 -1.983 -4.354 1.00 96.69 89 VAL A CA 1
ATOM 703 C C . VAL A 1 89 ? -24.941 -1.478 -5.001 1.00 96.69 89 VAL A C 1
ATOM 705 O O . VAL A 1 89 ? -24.405 -2.147 -5.880 1.00 96.69 89 VAL A O 1
ATOM 708 N N . ILE A 1 90 ? -24.391 -0.351 -4.533 1.00 95.44 90 ILE A N 1
ATOM 709 C CA . ILE A 1 90 ? -23.115 0.186 -5.034 1.00 95.44 90 ILE A CA 1
ATOM 710 C C . ILE A 1 90 ? -21.970 -0.801 -4.769 1.00 95.44 90 ILE A C 1
ATOM 712 O O . ILE A 1 90 ? -21.162 -1.051 -5.661 1.00 95.44 90 ILE A O 1
ATOM 716 N N . ALA A 1 91 ? -21.902 -1.386 -3.569 1.00 96.25 91 ALA A N 1
ATOM 717 C CA . ALA A 1 91 ? -20.860 -2.349 -3.220 1.00 96.25 91 ALA A CA 1
ATOM 718 C C . ALA A 1 91 ? -20.904 -3.605 -4.105 1.00 96.25 91 ALA A C 1
ATOM 720 O O . ALA A 1 91 ? -19.855 -4.055 -4.574 1.00 96.25 91 ALA A O 1
ATOM 721 N N . VAL A 1 92 ? -22.101 -4.144 -4.361 1.00 97.19 92 VAL A N 1
ATOM 722 C CA . VAL A 1 92 ? -22.307 -5.304 -5.242 1.00 97.19 92 VAL A CA 1
ATOM 723 C C . VAL A 1 92 ? -21.976 -4.950 -6.688 1.00 97.19 92 VAL A C 1
ATOM 725 O O . VAL A 1 92 ? -21.238 -5.687 -7.335 1.00 97.19 92 VAL A O 1
ATOM 728 N N . PHE A 1 93 ? -22.440 -3.799 -7.181 1.00 97.31 93 PHE A N 1
ATOM 729 C CA . PHE A 1 93 ? -22.121 -3.324 -8.528 1.00 97.31 93 PHE A CA 1
ATOM 730 C C . PHE A 1 93 ? -20.605 -3.195 -8.738 1.00 97.31 93 PHE A C 1
ATOM 732 O O . PHE A 1 93 ? -20.069 -3.677 -9.734 1.00 97.31 93 PHE A O 1
ATOM 739 N N . PHE A 1 94 ? -19.891 -2.622 -7.765 1.00 97.19 94 PHE A N 1
ATOM 740 C CA . PHE A 1 94 ? -18.432 -2.501 -7.813 1.00 97.19 94 PHE A CA 1
ATOM 741 C C . PHE A 1 94 ? -17.733 -3.854 -7.773 1.00 97.19 94 PHE A C 1
ATOM 743 O O . PHE A 1 94 ? -16.737 -4.034 -8.468 1.00 97.19 94 PHE A O 1
ATOM 750 N N . LEU A 1 95 ? -18.248 -4.804 -6.991 1.00 97.31 95 LEU A N 1
ATOM 751 C CA . LEU A 1 95 ? -17.690 -6.150 -6.926 1.00 97.31 95 LEU A CA 1
ATOM 752 C C . LEU A 1 9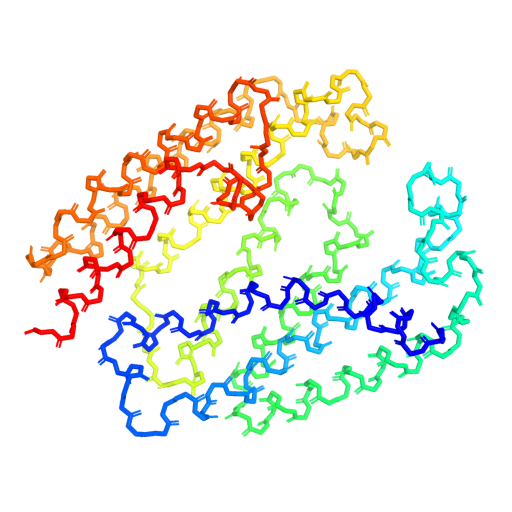5 ? -17.868 -6.900 -8.252 1.00 97.31 95 LEU A C 1
ATOM 754 O O . LEU A 1 95 ? -16.914 -7.512 -8.730 1.00 97.31 95 LEU A O 1
ATOM 758 N N . ILE A 1 96 ? -19.048 -6.808 -8.874 1.00 97.94 96 ILE A N 1
ATOM 759 C CA . ILE A 1 96 ? -19.309 -7.391 -10.198 1.00 97.94 96 ILE A CA 1
ATOM 760 C C . ILE A 1 96 ? -18.359 -6.777 -11.224 1.00 97.94 96 ILE A C 1
ATOM 762 O O . ILE A 1 96 ? -17.657 -7.507 -11.918 1.00 97.94 96 ILE A O 1
ATOM 766 N N . PHE A 1 97 ? -18.276 -5.446 -11.282 1.00 97.81 97 PHE A N 1
ATOM 767 C CA . PHE A 1 97 ? -17.419 -4.776 -12.255 1.00 97.81 97 PHE A CA 1
ATOM 768 C C . PHE A 1 97 ? -15.935 -5.084 -12.028 1.00 97.81 97 PHE A C 1
ATOM 770 O O . PHE A 1 97 ? -15.220 -5.347 -12.987 1.00 97.81 97 PHE A O 1
ATOM 777 N N . ALA A 1 98 ? -15.473 -5.123 -10.775 1.00 98.06 98 ALA A N 1
ATOM 778 C CA . ALA A 1 98 ? -14.106 -5.520 -10.446 1.00 98.06 98 ALA A CA 1
ATOM 779 C C . ALA A 1 98 ? -13.806 -6.963 -10.882 1.00 98.06 98 ALA A C 1
ATOM 781 O O . ALA A 1 98 ? -12.733 -7.226 -11.417 1.00 98.06 98 ALA A O 1
ATOM 782 N N . THR A 1 99 ? -14.760 -7.879 -10.697 1.00 98.06 99 THR A N 1
ATOM 783 C CA . T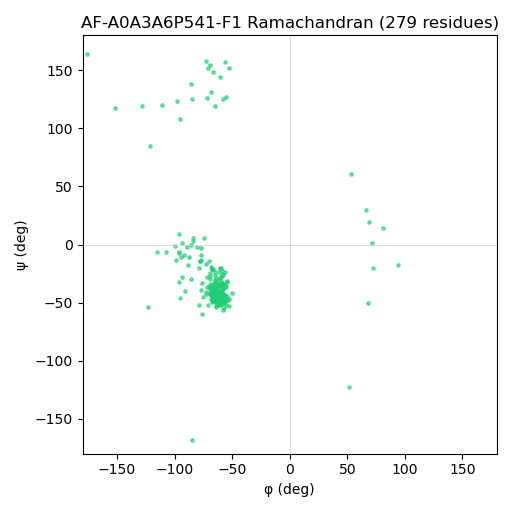HR A 1 99 ? -14.635 -9.291 -11.095 1.00 98.06 99 THR A CA 1
ATOM 784 C C . THR A 1 99 ? -14.575 -9.431 -12.614 1.00 98.06 99 THR A C 1
ATOM 786 O O . THR A 1 99 ? -13.676 -10.090 -13.129 1.00 98.06 99 THR A O 1
ATOM 789 N N . VAL A 1 100 ? -15.482 -8.768 -13.339 1.00 98.12 100 VAL A N 1
ATOM 790 C CA . VAL A 1 100 ? -15.491 -8.763 -14.810 1.00 98.12 100 VAL A CA 1
ATOM 791 C C . VAL A 1 100 ? -14.203 -8.141 -15.344 1.00 98.12 100 VAL A C 1
ATOM 793 O O . VAL A 1 100 ? -13.527 -8.756 -16.160 1.00 98.12 100 VAL A O 1
ATOM 796 N N . ALA A 1 101 ? -13.812 -6.968 -14.839 1.00 97.75 101 ALA A N 1
ATOM 797 C CA . ALA A 1 101 ? -12.564 -6.313 -15.218 1.00 97.75 101 ALA A CA 1
ATOM 798 C C . ALA A 1 101 ? -11.344 -7.203 -14.938 1.00 97.75 101 ALA A C 1
ATOM 800 O O . ALA A 1 101 ? -10.463 -7.311 -15.782 1.00 97.75 101 ALA A O 1
ATOM 801 N N . GLY A 1 102 ? -11.309 -7.878 -13.785 1.00 97.94 102 GLY A N 1
ATOM 802 C CA . GLY A 1 102 ? -10.232 -8.802 -13.444 1.00 97.94 102 GLY A CA 1
ATOM 803 C C . GLY A 1 102 ? -10.160 -10.007 -14.383 1.00 97.94 102 GLY A C 1
ATOM 804 O O . GLY A 1 102 ? -9.071 -10.362 -14.826 1.00 97.94 102 GLY A O 1
ATOM 805 N N . TYR A 1 103 ? -11.308 -10.589 -14.739 1.00 97.62 103 TYR A N 1
ATOM 806 C CA . TYR A 1 103 ? -11.387 -11.693 -15.700 1.00 97.62 103 TYR A CA 1
ATOM 807 C C . TYR A 1 103 ? -10.916 -11.286 -17.102 1.00 97.62 103 TYR A C 1
ATOM 809 O O . TYR A 1 103 ? -10.202 -12.048 -17.748 1.00 97.62 103 TYR A O 1
ATOM 817 N N . LEU A 1 104 ? -11.272 -10.073 -17.546 1.00 97.31 104 LEU A N 1
ATOM 818 C CA . LEU A 1 104 ? -10.846 -9.524 -18.838 1.00 97.31 104 LEU A CA 1
ATOM 819 C C . LEU A 1 104 ? -9.328 -9.296 -18.926 1.00 97.31 104 LEU A C 1
ATOM 821 O O . LEU A 1 104 ? -8.797 -9.279 -20.031 1.00 97.31 104 LEU A O 1
ATOM 825 N N . VAL A 1 105 ? -8.636 -9.125 -17.792 1.00 97.38 105 VAL A N 1
ATOM 826 C CA . VAL A 1 105 ? -7.165 -9.058 -17.756 1.00 97.38 105 VAL A CA 1
ATOM 827 C C . VAL A 1 105 ? -6.572 -10.460 -17.899 1.00 97.38 105 VAL A C 1
ATOM 829 O O . VAL A 1 105 ? -5.808 -10.711 -18.824 1.00 97.38 105 VAL A O 1
ATOM 832 N N . SER A 1 106 ? -6.898 -11.372 -16.979 1.00 98.12 106 SER A N 1
ATOM 833 C CA . SER A 1 106 ? -6.582 -12.806 -17.071 1.00 98.12 106 SER A CA 1
ATOM 834 C C . SER A 1 106 ? -7.184 -13.575 -15.891 1.00 98.12 106 SER A C 1
ATOM 836 O O . SER A 1 106 ? -7.498 -13.003 -14.844 1.00 98.12 106 SER A O 1
ATOM 838 N N . LEU A 1 107 ? -7.263 -14.907 -16.001 1.00 98.06 107 LEU A N 1
ATOM 839 C CA . LEU A 1 107 ? -7.678 -15.757 -14.880 1.00 98.06 107 LEU A CA 1
ATOM 840 C C . LEU A 1 107 ? -6.731 -15.631 -13.673 1.00 98.06 107 LEU A C 1
ATOM 842 O O . LEU A 1 107 ? -7.196 -15.513 -12.542 1.00 98.06 107 LEU A O 1
ATOM 846 N N . ASN A 1 108 ? -5.415 -15.590 -13.902 1.00 98.25 108 ASN A N 1
ATOM 847 C CA . ASN A 1 108 ? -4.424 -15.437 -12.830 1.00 98.25 108 ASN A CA 1
ATOM 848 C C . ASN A 1 108 ? -4.591 -14.100 -12.094 1.00 98.25 108 ASN A C 1
ATOM 850 O O . ASN A 1 108 ? -4.562 -14.056 -10.864 1.00 98.25 108 ASN A O 1
ATOM 854 N N . PHE A 1 109 ? -4.838 -13.018 -12.837 1.00 98.56 109 PHE A N 1
ATOM 855 C CA . PHE A 1 109 ? -5.119 -11.711 -12.249 1.00 98.56 109 PHE A CA 1
ATOM 856 C C . PHE A 1 109 ? -6.405 -11.733 -11.411 1.00 98.56 109 PHE A C 1
ATOM 858 O O . PHE A 1 109 ? -6.421 -11.227 -10.285 1.00 98.56 109 PHE A O 1
ATOM 865 N N . LEU A 1 110 ? -7.472 -12.362 -11.918 1.00 98.50 110 LEU A N 1
ATOM 866 C CA . LEU A 1 110 ? -8.721 -12.522 -11.176 1.00 98.50 110 LEU A CA 1
ATOM 867 C C . LEU A 1 110 ? -8.511 -13.286 -9.860 1.00 98.50 110 LEU A C 1
ATOM 869 O O . LEU A 1 110 ? -9.034 -12.865 -8.829 1.00 98.50 110 LEU A O 1
ATOM 873 N N . LEU A 1 111 ? -7.729 -14.369 -9.863 1.00 98.44 111 LEU A N 1
ATOM 874 C CA . LEU A 1 111 ? -7.430 -15.139 -8.650 1.00 98.44 111 LEU A CA 1
ATOM 875 C C . LEU A 1 111 ? -6.700 -14.293 -7.596 1.00 98.44 111 LEU A C 1
ATOM 877 O O . LEU A 1 111 ? -7.030 -14.374 -6.408 1.00 98.44 111 LEU A O 1
ATOM 881 N N . LEU A 1 112 ? -5.765 -13.433 -8.011 1.00 98.50 112 LEU A N 1
ATOM 882 C CA . LEU A 1 112 ? -5.078 -12.495 -7.114 1.00 98.50 112 LEU A CA 1
ATOM 883 C C . LEU A 1 112 ? -6.033 -11.428 -6.562 1.00 98.50 112 LEU A C 1
ATOM 885 O O . LEU A 1 112 ? -6.007 -11.134 -5.364 1.00 98.50 112 LEU A O 1
ATOM 889 N N . LEU A 1 113 ? -6.920 -10.890 -7.402 1.00 98.56 113 LEU A N 1
ATOM 890 C CA . LEU A 1 113 ? -7.940 -9.921 -6.995 1.00 98.56 113 LEU A CA 1
ATOM 891 C C . LEU A 1 113 ? -8.943 -10.524 -5.996 1.00 98.56 113 LEU A C 1
ATOM 893 O O . LEU A 1 113 ? -9.266 -9.891 -4.987 1.00 98.56 113 LEU A O 1
ATOM 897 N N . VAL A 1 114 ? -9.408 -11.752 -6.243 1.00 98.19 114 VAL A N 1
ATOM 898 C CA . VAL A 1 114 ? -10.302 -12.489 -5.336 1.00 98.19 114 VAL A CA 1
ATOM 899 C C . VAL A 1 114 ? -9.587 -12.791 -4.023 1.00 98.19 114 VAL A C 1
ATOM 901 O O . VAL A 1 114 ? -10.147 -12.531 -2.960 1.00 98.19 114 VAL A O 1
ATOM 904 N N . SER A 1 115 ? -8.333 -13.246 -4.071 1.00 98.25 115 SER A N 1
ATOM 905 C CA . SER A 1 115 ? -7.512 -13.464 -2.872 1.00 98.25 115 SER A CA 1
ATOM 906 C C . SER A 1 115 ? -7.369 -12.179 -2.055 1.00 98.25 115 SER A C 1
ATOM 908 O O . SER A 1 115 ? -7.559 -12.183 -0.837 1.00 98.25 115 SER A O 1
ATOM 910 N N . TYR A 1 116 ? -7.129 -11.049 -2.725 1.00 97.81 116 TYR A N 1
ATOM 911 C CA . TYR A 1 116 ? -7.054 -9.734 -2.091 1.00 97.81 116 TYR A CA 1
ATOM 912 C C . TYR A 1 116 ? -8.377 -9.362 -1.412 1.00 97.81 116 TYR A C 1
ATOM 914 O O . TYR A 1 116 ? -8.383 -8.923 -0.254 1.00 97.81 116 TYR A O 1
ATOM 922 N N . PHE A 1 117 ? -9.499 -9.565 -2.106 1.00 96.88 117 PHE A N 1
ATOM 923 C CA . PHE A 1 117 ? -10.830 -9.298 -1.572 1.00 96.88 117 PHE A CA 1
ATOM 924 C C . PHE A 1 117 ? -11.139 -10.173 -0.350 1.00 96.88 117 PHE A C 1
ATOM 926 O O . PHE A 1 117 ? -11.597 -9.660 0.674 1.00 96.88 117 PHE A O 1
ATOM 933 N N . VAL A 1 118 ? -10.840 -11.472 -0.425 1.00 96.69 118 VAL A N 1
ATOM 934 C CA . VAL A 1 118 ? -11.070 -12.443 0.652 1.00 96.69 118 VAL A CA 1
ATOM 935 C C . VAL A 1 118 ? -10.231 -12.099 1.880 1.00 96.69 118 VAL A C 1
ATOM 937 O O . VAL A 1 118 ? -10.792 -11.947 2.965 1.00 96.69 118 VAL A O 1
ATOM 940 N N . ILE A 1 119 ? -8.920 -11.890 1.726 1.00 95.94 119 ILE A N 1
ATOM 941 C CA . ILE A 1 119 ? -8.029 -11.542 2.846 1.00 95.94 119 ILE A CA 1
ATOM 942 C C . ILE A 1 119 ? -8.472 -10.235 3.504 1.00 95.94 119 ILE A C 1
ATOM 944 O O . ILE A 1 119 ? -8.579 -10.163 4.728 1.00 95.94 119 ILE A O 1
ATOM 948 N N . THR A 1 120 ? -8.789 -9.207 2.714 1.00 93.94 120 THR A N 1
ATOM 949 C CA . THR A 1 120 ? -9.175 -7.897 3.261 1.00 93.94 120 THR A CA 1
ATOM 950 C C . THR A 1 120 ? -10.540 -7.953 3.962 1.00 93.94 120 THR A C 1
ATOM 952 O O . THR A 1 120 ? -10.741 -7.300 4.994 1.00 93.94 120 THR A O 1
ATOM 955 N N . THR A 1 121 ? -11.467 -8.769 3.453 1.00 93.88 121 THR A N 1
ATOM 956 C CA . THR A 1 121 ? -12.758 -9.070 4.091 1.00 93.88 121 THR A CA 1
ATOM 957 C C . THR A 1 121 ? -12.559 -9.806 5.419 1.00 93.88 121 THR A C 1
ATOM 959 O O . THR A 1 121 ? -13.018 -9.331 6.461 1.00 93.88 121 THR A O 1
ATOM 962 N N . ILE A 1 122 ? -11.814 -10.918 5.419 1.00 93.81 122 ILE A N 1
ATOM 963 C CA . ILE A 1 122 ? -11.510 -11.703 6.628 1.00 93.81 122 ILE A CA 1
ATOM 964 C C . ILE A 1 122 ? -10.811 -10.830 7.676 1.00 93.81 122 ILE A C 1
ATOM 966 O O . ILE A 1 122 ? -11.178 -10.855 8.855 1.00 93.81 122 ILE A O 1
ATOM 970 N N . TYR A 1 123 ? -9.854 -10.007 7.251 1.00 91.69 123 TYR A N 1
ATOM 971 C CA . TYR A 1 123 ? -9.189 -9.039 8.112 1.00 91.69 123 TYR A CA 1
ATOM 972 C C . TYR A 1 123 ? -10.183 -8.080 8.768 1.00 91.69 123 TYR A C 1
ATOM 974 O O . TYR A 1 123 ? -10.186 -7.929 9.990 1.00 91.69 123 TYR A O 1
ATOM 982 N N . SER A 1 124 ? -11.068 -7.468 7.981 1.00 88.44 124 SER A N 1
ATOM 983 C CA . SER A 1 124 ? -11.995 -6.445 8.475 1.00 88.44 124 SER A CA 1
ATOM 984 C C . SER A 1 124 ? -13.014 -6.980 9.489 1.00 88.44 124 SER A C 1
ATOM 986 O O . SER A 1 124 ? -13.389 -6.252 10.419 1.00 88.44 124 SER A O 1
ATOM 988 N N . PHE A 1 125 ? -13.434 -8.241 9.337 1.00 87.50 125 PHE A N 1
ATOM 989 C CA . PHE A 1 125 ? -14.457 -8.860 10.185 1.00 87.50 125 PHE A CA 1
ATOM 990 C C . PHE A 1 125 ? -13.912 -9.694 11.341 1.00 87.50 125 PHE A C 1
ATOM 992 O O . PHE A 1 125 ? -14.553 -9.732 12.389 1.00 87.50 125 PHE A O 1
ATOM 999 N N . LYS A 1 126 ? -12.758 -10.349 11.176 1.00 88.94 126 LYS A N 1
ATOM 1000 C CA . LYS A 1 126 ? -12.234 -11.308 12.160 1.00 88.94 126 LYS A CA 1
ATOM 1001 C C . LYS A 1 126 ? -10.841 -10.944 12.657 1.00 88.94 126 LYS A C 1
ATOM 1003 O O . LYS A 1 126 ? -10.642 -10.820 13.859 1.00 88.94 126 LYS A O 1
ATOM 1008 N N . LEU A 1 127 ? -9.885 -10.742 11.750 1.00 87.50 127 LEU A N 1
ATOM 1009 C CA . LEU A 1 127 ? -8.466 -10.730 12.135 1.00 87.50 127 LEU A CA 1
ATOM 1010 C C . LEU A 1 127 ? -7.936 -9.366 12.595 1.00 87.50 127 LEU A C 1
ATOM 1012 O O . LEU A 1 127 ? -6.853 -9.307 13.163 1.00 87.50 127 LEU A O 1
ATOM 1016 N N . LYS A 1 128 ? -8.682 -8.265 12.426 1.00 83.00 128 LYS A N 1
ATOM 1017 C CA . LYS A 1 128 ? -8.230 -6.922 12.852 1.00 83.00 128 LYS A CA 1
ATOM 1018 C C . LYS A 1 128 ? -7.945 -6.789 14.354 1.00 83.00 128 LYS A C 1
ATOM 1020 O O . LYS A 1 128 ? -7.299 -5.822 14.751 1.00 83.00 128 LYS A O 1
ATOM 1025 N N . GLY A 1 129 ? -8.496 -7.686 15.173 1.00 83.25 129 GLY A N 1
ATOM 1026 C CA . GLY A 1 129 ? -8.309 -7.712 16.625 1.00 83.25 129 GLY A CA 1
ATOM 1027 C C . GLY A 1 129 ? -7.191 -8.642 17.096 1.00 83.25 129 GLY A C 1
ATOM 1028 O O . GLY A 1 129 ? -6.818 -8.562 18.263 1.00 83.25 129 GLY A O 1
ATOM 1029 N N . GLU A 1 130 ? -6.648 -9.480 16.210 1.00 88.56 130 GLU A N 1
ATOM 1030 C CA . GLU A 1 130 ? -5.624 -10.462 16.556 1.00 88.56 130 GLU A CA 1
ATOM 1031 C C . GLU A 1 130 ? -4.221 -9.935 16.210 1.00 88.56 130 GLU A C 1
ATOM 1033 O O . GLU A 1 130 ? -3.981 -9.557 15.056 1.00 88.56 130 GLU A O 1
ATOM 1038 N N . PRO A 1 131 ? -3.292 -9.879 17.188 1.00 89.44 131 PRO A N 1
ATOM 1039 C CA . PRO A 1 131 ? -1.895 -9.536 16.941 1.00 89.44 131 PRO A CA 1
ATOM 1040 C C . PRO A 1 131 ? -1.270 -10.407 15.850 1.00 89.44 131 PRO A C 1
ATOM 1042 O O . PRO A 1 131 ? -1.652 -11.562 15.669 1.00 89.44 131 PRO A O 1
ATOM 1045 N N . ILE A 1 132 ? -0.271 -9.863 15.156 1.00 92.31 132 ILE A N 1
ATOM 1046 C CA . ILE A 1 132 ? 0.474 -10.464 14.041 1.00 92.31 132 ILE A CA 1
ATOM 1047 C C . ILE A 1 132 ? -0.390 -10.640 12.788 1.00 92.31 132 ILE A C 1
ATOM 1049 O O . ILE A 1 132 ? -0.012 -10.158 11.719 1.00 92.31 132 ILE A O 1
ATOM 1053 N N . PHE A 1 133 ? -1.573 -11.246 12.899 1.00 92.75 133 PHE A N 1
ATOM 1054 C CA . PHE A 1 133 ? -2.499 -11.388 11.779 1.00 92.75 133 PHE A CA 1
ATOM 1055 C C . PHE A 1 133 ? -2.911 -10.035 11.197 1.00 92.75 133 PHE A C 1
ATOM 1057 O O . PHE A 1 133 ? -3.031 -9.915 9.976 1.00 92.75 133 PHE A O 1
ATOM 1064 N N . ASP A 1 134 ? -3.087 -9.004 12.030 1.00 89.12 134 ASP A N 1
ATOM 1065 C CA . ASP A 1 134 ? -3.425 -7.667 11.544 1.00 89.12 134 ASP A CA 1
ATOM 1066 C C . ASP A 1 134 ? -2.320 -7.048 10.668 1.00 89.12 134 ASP A C 1
ATOM 1068 O O . ASP A 1 134 ? -2.631 -6.418 9.655 1.00 89.12 134 ASP A O 1
ATOM 1072 N N . ILE A 1 135 ? -1.049 -7.276 11.007 1.00 94.12 135 ILE A N 1
ATOM 1073 C CA . ILE A 1 135 ? 0.121 -6.848 10.226 1.00 94.12 135 ILE A CA 1
ATOM 1074 C C . ILE A 1 135 ? 0.232 -7.673 8.937 1.00 94.12 135 ILE A C 1
ATOM 1076 O O . ILE A 1 135 ? 0.270 -7.101 7.847 1.00 94.12 135 ILE A O 1
ATOM 1080 N N . PHE A 1 136 ? 0.200 -9.005 9.037 1.00 95.69 136 PHE A N 1
ATOM 1081 C CA . PHE A 1 136 ? 0.367 -9.896 7.883 1.00 95.69 136 PHE A CA 1
ATOM 1082 C C . PHE A 1 136 ? -0.760 -9.756 6.853 1.00 95.69 136 PHE A C 1
ATOM 1084 O O . PHE A 1 136 ? -0.489 -9.793 5.655 1.00 95.69 136 PHE A O 1
ATOM 1091 N N . CYS A 1 137 ? -2.008 -9.526 7.274 1.00 95.12 137 CYS A N 1
ATOM 1092 C CA . CYS A 1 137 ? -3.109 -9.284 6.336 1.00 95.12 137 CYS A CA 1
ATOM 1093 C C . CYS A 1 137 ? -2.918 -7.985 5.540 1.00 95.12 137 CYS A C 1
ATOM 1095 O O . CYS A 1 137 ? -3.212 -7.944 4.343 1.00 95.12 137 CYS A O 1
ATOM 1097 N N . ILE A 1 138 ? -2.425 -6.919 6.184 1.00 92.81 138 ILE A N 1
ATOM 1098 C CA . ILE A 1 138 ? -2.134 -5.652 5.497 1.00 92.81 138 ILE A CA 1
ATOM 1099 C C . ILE A 1 138 ? -0.987 -5.858 4.502 1.00 92.81 138 ILE A C 1
ATOM 1101 O O . ILE A 1 138 ? -1.108 -5.452 3.344 1.00 92.81 138 ILE A O 1
ATOM 1105 N N . SER A 1 139 ? 0.082 -6.528 4.931 1.00 95.69 139 SER A N 1
ATOM 1106 C CA . SER A 1 139 ? 1.241 -6.858 4.100 1.00 95.69 139 SER A CA 1
ATOM 1107 C C . SER A 1 139 ? 0.888 -7.724 2.891 1.00 9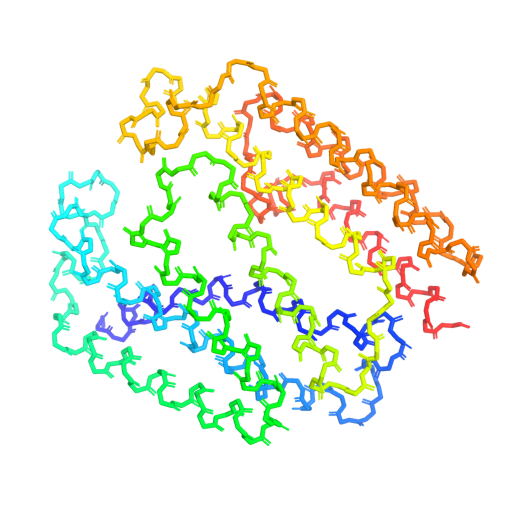5.69 139 SER A C 1
ATOM 1109 O O . SER A 1 139 ? 1.274 -7.398 1.769 1.00 95.69 139 SER A O 1
ATOM 1111 N N . ALA A 1 140 ? 0.065 -8.760 3.080 1.00 96.56 140 ALA A N 1
ATOM 1112 C CA . ALA A 1 140 ? -0.444 -9.594 1.993 1.00 96.56 140 ALA A CA 1
ATOM 1113 C C . ALA A 1 140 ? -1.209 -8.767 0.948 1.00 96.56 140 ALA A C 1
ATOM 1115 O O . ALA A 1 140 ? -1.073 -8.994 -0.250 1.00 96.56 140 ALA A O 1
ATOM 1116 N N . GLY A 1 141 ? -1.961 -7.748 1.377 1.00 96.25 141 GLY A N 1
ATOM 1117 C CA . GLY A 1 141 ? -2.632 -6.835 0.457 1.00 96.25 141 GLY A CA 1
ATOM 1118 C C . GLY A 1 141 ? -1.671 -6.043 -0.439 1.00 96.25 141 GLY A C 1
ATOM 1119 O O . GLY A 1 141 ? -2.016 -5.764 -1.588 1.00 96.25 141 GLY A O 1
ATOM 1120 N N . PHE A 1 142 ? -0.489 -5.661 0.050 1.00 95.88 142 PHE A N 1
ATOM 1121 C CA . PHE A 1 142 ? 0.534 -5.015 -0.782 1.00 95.88 142 PHE A CA 1
ATOM 1122 C C . PHE A 1 142 ? 1.186 -6.015 -1.739 1.00 95.88 142 PHE A C 1
ATOM 1124 O O . PHE A 1 142 ? 1.312 -5.719 -2.924 1.00 95.88 142 PHE A O 1
ATOM 1131 N N . LEU A 1 143 ? 1.506 -7.219 -1.266 1.00 97.19 143 LEU A N 1
ATOM 1132 C CA . LEU A 1 143 ? 2.070 -8.267 -2.118 1.00 97.19 143 LEU A CA 1
ATOM 1133 C C . LEU A 1 143 ? 1.138 -8.685 -3.251 1.00 97.19 143 LEU A C 1
ATOM 1135 O O . LEU A 1 143 ? 1.565 -8.754 -4.396 1.00 97.19 143 LEU A O 1
ATOM 1139 N N . LEU A 1 144 ? -0.150 -8.875 -2.971 1.00 97.94 144 LEU A N 1
ATOM 1140 C CA . LEU A 1 144 ? -1.119 -9.234 -4.006 1.00 97.94 144 LEU A CA 1
ATOM 1141 C C . LEU A 1 144 ? -1.246 -8.161 -5.090 1.00 97.94 144 LEU A C 1
ATOM 1143 O O . LEU A 1 144 ? -1.517 -8.495 -6.236 1.00 97.94 144 LEU A O 1
ATOM 1147 N N . ARG A 1 145 ? -1.027 -6.882 -4.757 1.00 97.94 145 ARG A N 1
ATOM 1148 C CA . ARG A 1 145 ? -0.967 -5.805 -5.758 1.00 97.94 145 ARG A CA 1
ATOM 1149 C C . ARG A 1 145 ? 0.311 -5.859 -6.581 1.00 97.94 145 ARG A C 1
ATOM 1151 O O . ARG A 1 145 ? 0.249 -5.615 -7.776 1.00 97.94 145 ARG A O 1
ATOM 1158 N N . LEU A 1 146 ? 1.449 -6.145 -5.953 1.00 98.06 146 LEU A N 1
ATOM 1159 C CA . LEU A 1 146 ? 2.716 -6.295 -6.664 1.00 98.06 146 LEU A CA 1
ATOM 1160 C C . LEU A 1 146 ? 2.626 -7.439 -7.682 1.00 98.06 146 LEU A C 1
ATOM 1162 O O . LEU A 1 146 ? 2.871 -7.225 -8.865 1.00 98.06 146 LEU A O 1
ATOM 1166 N N . GLU A 1 147 ? 2.192 -8.614 -7.227 1.00 98.25 147 GLU A N 1
ATOM 1167 C CA . GLU A 1 147 ? 2.006 -9.807 -8.061 1.00 98.25 147 GLU A CA 1
ATOM 1168 C C . GLU A 1 147 ? 0.971 -9.574 -9.161 1.00 98.25 147 GLU A C 1
ATOM 1170 O O . GLU A 1 147 ? 1.206 -9.895 -10.323 1.00 98.25 147 GLU A O 1
ATOM 1175 N N . ALA A 1 148 ? -0.162 -8.945 -8.832 1.00 98.31 148 ALA A N 1
ATOM 1176 C CA . ALA A 1 148 ? -1.181 -8.641 -9.831 1.00 98.31 148 ALA A CA 1
ATOM 1177 C C . ALA A 1 148 ? -0.678 -7.644 -10.880 1.00 98.31 148 ALA A C 1
ATOM 1179 O O . ALA A 1 148 ? -1.066 -7.744 -12.040 1.00 98.31 148 ALA A O 1
ATOM 1180 N N . GLY A 1 149 ? 0.204 -6.719 -10.494 1.00 98.00 149 GLY A N 1
ATOM 1181 C CA . GLY A 1 149 ? 0.921 -5.859 -11.427 1.00 98.00 149 GLY A CA 1
ATOM 1182 C C . GLY A 1 149 ? 1.818 -6.679 -12.349 1.00 98.00 149 GLY A C 1
ATOM 1183 O O . GLY A 1 149 ? 1.725 -6.551 -13.565 1.00 98.00 149 GLY A O 1
ATOM 1184 N N . GLY A 1 150 ? 2.622 -7.586 -11.789 1.00 97.81 150 GLY A N 1
ATOM 1185 C CA . GLY A 1 150 ? 3.489 -8.472 -12.567 1.00 97.81 150 GLY A CA 1
ATOM 1186 C C . GLY A 1 150 ? 2.701 -9.275 -13.601 1.00 97.81 150 GLY A C 1
ATOM 1187 O O . GLY A 1 150 ? 3.017 -9.243 -14.787 1.00 97.81 150 GLY A O 1
ATOM 1188 N N . VAL A 1 151 ? 1.593 -9.891 -13.183 1.00 98.12 151 VAL A N 1
ATOM 1189 C CA . VAL A 1 151 ? 0.692 -10.634 -14.077 1.00 98.12 151 VAL A CA 1
ATOM 1190 C C . VAL A 1 151 ? 0.054 -9.732 -15.136 1.00 98.12 151 VAL A C 1
ATOM 1192 O O . VAL A 1 151 ? 0.013 -10.113 -16.302 1.00 98.12 151 VAL A O 1
ATOM 1195 N N . ALA A 1 152 ? -0.441 -8.549 -14.760 1.00 97.81 152 ALA A N 1
ATOM 1196 C CA . ALA A 1 152 ? -1.116 -7.643 -15.690 1.00 97.81 152 ALA A CA 1
ATOM 1197 C C . ALA A 1 152 ? -0.189 -7.111 -16.793 1.00 97.81 152 ALA A C 1
ATOM 1199 O O . ALA A 1 152 ? -0.643 -6.898 -17.914 1.00 97.81 152 ALA A O 1
ATOM 1200 N N . PHE A 1 153 ? 1.092 -6.911 -16.475 1.00 97.31 153 PHE A N 1
ATOM 1201 C CA . PHE A 1 153 ? 2.097 -6.389 -17.403 1.00 97.31 153 PHE A CA 1
ATOM 1202 C C . PHE A 1 153 ? 2.984 -7.474 -18.032 1.00 97.31 153 PHE A C 1
ATOM 1204 O O . PHE A 1 153 ? 3.856 -7.151 -18.833 1.00 97.31 153 PHE A O 1
ATOM 1211 N N . GLY A 1 154 ? 2.798 -8.750 -17.675 1.00 96.12 154 GLY A N 1
ATOM 1212 C CA . GLY A 1 154 ? 3.650 -9.845 -18.152 1.00 96.12 154 GLY A CA 1
ATOM 1213 C C . GLY A 1 154 ? 5.093 -9.773 -17.636 1.00 96.12 154 GLY A C 1
ATOM 1214 O O . GLY A 1 154 ? 6.018 -10.208 -18.317 1.00 96.12 154 GLY A O 1
ATOM 1215 N N . ILE A 1 155 ? 5.297 -9.207 -16.445 1.00 96.56 155 ILE A N 1
ATOM 1216 C CA . ILE A 1 155 ? 6.610 -8.979 -15.835 1.00 96.56 155 ILE A CA 1
ATOM 1217 C C . ILE A 1 155 ? 6.771 -9.897 -14.629 1.00 96.56 155 ILE A C 1
ATOM 1219 O O . ILE A 1 155 ? 6.024 -9.801 -13.655 1.00 96.56 155 ILE A O 1
ATOM 1223 N N . ALA A 1 156 ? 7.783 -10.761 -14.675 1.00 95.75 156 ALA A N 1
ATOM 1224 C CA . ALA A 1 156 ? 8.134 -11.612 -13.548 1.00 95.75 156 ALA A CA 1
ATOM 1225 C C . ALA A 1 156 ? 8.698 -10.776 -12.387 1.00 95.75 156 ALA A C 1
ATOM 1227 O O . ALA A 1 156 ? 9.600 -9.953 -12.568 1.00 95.75 156 ALA A O 1
ATOM 1228 N N . ILE A 1 157 ? 8.175 -11.007 -11.184 1.00 96.56 157 ILE A N 1
ATOM 1229 C CA . ILE A 1 157 ? 8.683 -10.404 -9.952 1.00 96.56 157 ILE A CA 1
ATOM 1230 C C . ILE A 1 157 ? 9.833 -11.271 -9.441 1.00 96.56 157 ILE A C 1
ATOM 1232 O O . ILE A 1 157 ? 9.664 -12.473 -9.261 1.00 96.56 157 ILE A O 1
ATOM 1236 N N . SER A 1 158 ? 11.006 -10.678 -9.211 1.00 95.25 158 SER A N 1
ATOM 1237 C CA . SER A 1 158 ? 12.122 -11.417 -8.610 1.00 95.25 158 SER A CA 1
ATOM 1238 C C . SER A 1 158 ? 11.857 -11.713 -7.136 1.00 95.25 158 SER A C 1
ATOM 1240 O O . SER A 1 158 ? 11.204 -10.924 -6.442 1.00 95.25 158 SER A O 1
ATOM 1242 N N . GLU A 1 159 ? 12.424 -12.804 -6.617 1.00 95.50 159 GLU A N 1
ATOM 1243 C CA . GLU A 1 159 ? 12.240 -13.192 -5.214 1.00 95.50 159 GLU A CA 1
ATOM 1244 C C . GLU A 1 159 ? 12.750 -12.099 -4.266 1.00 95.50 159 GLU A C 1
ATOM 1246 O O . GLU A 1 159 ? 12.142 -11.818 -3.234 1.00 95.50 159 GLU A O 1
ATOM 1251 N N . TRP A 1 160 ? 13.833 -11.415 -4.647 1.00 96.19 160 TRP A N 1
ATOM 1252 C CA . TRP A 1 160 ? 14.376 -10.299 -3.877 1.00 96.19 160 TRP A CA 1
ATOM 1253 C C . TRP A 1 160 ? 13.423 -9.104 -3.826 1.00 96.19 160 TRP A C 1
ATOM 1255 O O . TRP A 1 160 ? 13.208 -8.556 -2.746 1.00 96.19 160 TRP A O 1
ATOM 1265 N N . LEU A 1 161 ? 12.801 -8.728 -4.952 1.00 95.06 161 LEU A N 1
ATOM 1266 C CA . LEU A 1 161 ? 11.825 -7.635 -4.982 1.00 95.06 161 LEU A CA 1
ATOM 1267 C C . LEU A 1 161 ? 10.575 -7.986 -4.170 1.00 95.06 161 LEU A C 1
ATOM 1269 O O . LEU A 1 161 ? 10.082 -7.152 -3.406 1.00 95.06 161 LEU A O 1
ATOM 1273 N N . PHE A 1 162 ? 10.100 -9.227 -4.299 1.00 97.06 162 PHE A N 1
ATOM 1274 C CA . PHE A 1 162 ? 8.998 -9.761 -3.506 1.00 97.06 162 PHE A CA 1
ATOM 1275 C C . PHE A 1 162 ? 9.286 -9.631 -2.005 1.00 97.06 162 PHE A C 1
ATOM 1277 O O . PHE A 1 162 ? 8.494 -9.037 -1.268 1.00 97.06 162 PHE A O 1
ATOM 1284 N N . LEU A 1 163 ? 10.449 -10.116 -1.553 1.00 97.56 163 LEU A N 1
ATOM 1285 C CA . LEU A 1 163 ? 10.852 -10.054 -0.148 1.00 97.56 163 LEU A CA 1
ATOM 1286 C C . LEU A 1 163 ? 11.018 -8.611 0.341 1.00 97.56 163 LEU A C 1
ATOM 1288 O O . LEU A 1 163 ? 10.562 -8.290 1.439 1.00 97.56 163 LEU A O 1
ATOM 1292 N N . SER A 1 164 ? 11.605 -7.723 -0.465 1.00 97.06 164 SER A N 1
ATOM 1293 C CA . SER A 1 164 ? 11.746 -6.309 -0.105 1.00 97.06 164 SER A CA 1
ATOM 1294 C C . SER A 1 164 ? 10.397 -5.628 0.099 1.00 97.06 164 SER A C 1
ATOM 1296 O O . SER A 1 164 ? 10.198 -4.965 1.118 1.00 97.06 164 SER A O 1
ATOM 1298 N N . VAL A 1 165 ? 9.444 -5.813 -0.820 1.00 97.31 165 VAL A N 1
ATOM 1299 C CA . VAL A 1 165 ? 8.098 -5.226 -0.700 1.00 97.31 165 VAL A CA 1
ATOM 1300 C C . VAL A 1 165 ? 7.336 -5.844 0.473 1.00 97.31 165 VAL A C 1
ATOM 1302 O O . VAL A 1 165 ? 6.675 -5.121 1.225 1.00 97.31 165 VAL A O 1
ATOM 1305 N N . PHE A 1 166 ? 7.463 -7.157 0.682 1.00 97.75 166 PHE A N 1
ATOM 1306 C CA . PHE A 1 166 ? 6.869 -7.841 1.826 1.00 97.75 166 PHE A CA 1
ATOM 1307 C C . PHE A 1 166 ? 7.366 -7.257 3.150 1.00 97.75 166 PHE A C 1
ATOM 1309 O O . PHE A 1 166 ? 6.567 -6.779 3.959 1.00 97.75 166 PHE A O 1
ATOM 1316 N N . LEU A 1 167 ? 8.681 -7.235 3.355 1.00 98.31 167 LEU A N 1
ATOM 1317 C CA . LEU A 1 167 ? 9.290 -6.775 4.599 1.00 98.31 167 LEU A CA 1
ATOM 1318 C C . LEU A 1 167 ? 9.060 -5.279 4.814 1.00 98.31 167 LEU A C 1
ATOM 1320 O O . LEU A 1 167 ? 8.773 -4.871 5.938 1.00 98.31 167 LEU A O 1
ATOM 1324 N N . LEU A 1 168 ? 9.075 -4.472 3.747 1.00 97.88 168 LEU A N 1
ATOM 1325 C CA . LEU A 1 168 ? 8.765 -3.045 3.830 1.00 97.88 168 LEU A CA 1
ATOM 1326 C C . LEU A 1 168 ? 7.310 -2.827 4.243 1.00 97.88 168 LEU A C 1
ATOM 1328 O O . LEU A 1 168 ? 7.016 -1.967 5.072 1.00 97.88 168 LEU A O 1
ATOM 1332 N N . SER A 1 169 ? 6.384 -3.632 3.724 1.00 96.88 169 SER A N 1
ATOM 1333 C CA . SER A 1 169 ? 4.982 -3.546 4.128 1.00 96.88 169 SER A CA 1
ATOM 1334 C C . SER A 1 169 ? 4.771 -3.937 5.597 1.00 96.88 169 SER A C 1
ATOM 1336 O O . SER A 1 169 ? 3.953 -3.305 6.272 1.00 96.88 169 SER A O 1
ATOM 1338 N N . ILE A 1 170 ? 5.519 -4.926 6.113 1.00 97.69 170 ILE A N 1
ATOM 1339 C CA . ILE A 1 170 ? 5.505 -5.290 7.539 1.00 97.69 170 ILE A CA 1
ATOM 1340 C C . ILE A 1 170 ? 6.089 -4.149 8.370 1.00 97.69 170 ILE A C 1
ATOM 1342 O O . ILE A 1 170 ? 5.461 -3.738 9.345 1.00 97.69 170 ILE A O 1
ATOM 1346 N N . PHE A 1 171 ? 7.239 -3.607 7.969 1.00 97.94 171 PHE A N 1
ATOM 1347 C CA . PHE A 1 171 ? 7.903 -2.480 8.623 1.00 97.94 171 PHE A CA 1
ATOM 1348 C C . PHE A 1 171 ? 6.953 -1.288 8.794 1.00 97.94 171 PHE A C 1
ATOM 1350 O O . PHE A 1 171 ? 6.716 -0.828 9.912 1.00 97.94 171 PHE A O 1
ATOM 1357 N N . LEU A 1 172 ? 6.323 -0.853 7.700 1.00 95.88 172 LEU A N 1
ATOM 1358 C CA . LEU A 1 172 ? 5.377 0.264 7.686 1.00 95.88 172 LEU A CA 1
ATOM 1359 C C . LEU A 1 172 ? 4.102 -0.035 8.491 1.00 95.88 172 LEU A C 1
ATOM 1361 O O . LEU A 1 172 ? 3.587 0.823 9.208 1.00 95.88 172 LEU A O 1
ATOM 1365 N N . SER A 1 173 ? 3.578 -1.261 8.401 1.00 94.44 173 SER A N 1
ATOM 1366 C CA . SER A 1 173 ? 2.384 -1.659 9.159 1.00 94.44 173 SER A CA 1
ATOM 1367 C C . SER A 1 173 ? 2.660 -1.717 10.659 1.00 94.44 173 SER A C 1
ATOM 1369 O O . SER A 1 173 ? 1.826 -1.282 11.453 1.00 94.44 173 SER A O 1
ATOM 1371 N N . THR A 1 174 ? 3.838 -2.204 11.045 1.00 95.38 174 THR A N 1
ATOM 1372 C CA . THR A 1 174 ? 4.291 -2.274 12.437 1.00 95.38 174 THR A CA 1
ATOM 1373 C C . THR A 1 174 ? 4.541 -0.879 12.999 1.00 95.38 174 THR A C 1
ATOM 1375 O O . THR A 1 174 ? 4.028 -0.566 14.072 1.00 95.38 174 THR A O 1
ATOM 1378 N N . GLY A 1 175 ? 5.241 -0.013 12.256 1.00 94.69 175 GLY A N 1
ATOM 1379 C CA . GLY A 1 175 ? 5.482 1.376 12.654 1.00 94.69 175 GLY A CA 1
ATOM 1380 C C . GLY A 1 175 ? 4.187 2.154 12.873 1.00 94.69 175 GLY A C 1
ATOM 1381 O O . GLY A 1 175 ? 4.031 2.824 13.896 1.00 94.69 175 GLY A O 1
ATOM 1382 N N . LYS A 1 176 ? 3.190 1.955 12.002 1.00 92.50 176 LYS A N 1
ATOM 1383 C CA . LYS A 1 176 ? 1.846 2.504 12.205 1.00 92.50 176 LYS A CA 1
ATOM 1384 C C . LYS A 1 176 ? 1.206 2.029 13.512 1.00 92.50 176 LYS A C 1
ATOM 1386 O O . LYS A 1 176 ? 0.661 2.844 14.251 1.00 92.50 176 LYS A O 1
ATOM 1391 N N . ARG A 1 177 ? 1.256 0.726 13.818 1.00 91.56 177 ARG A N 1
ATOM 1392 C CA . ARG A 1 177 ? 0.689 0.185 15.073 1.00 91.56 177 ARG A CA 1
ATOM 1393 C C . ARG A 1 177 ? 1.436 0.693 16.299 1.00 91.56 177 ARG A C 1
ATOM 1395 O O . ARG A 1 177 ? 0.800 0.980 17.308 1.00 91.56 177 ARG A O 1
ATOM 1402 N N . LEU A 1 178 ? 2.756 0.825 16.208 1.00 92.31 178 LEU A N 1
ATOM 1403 C CA . LEU A 1 178 ? 3.584 1.359 17.284 1.00 92.31 178 LEU A CA 1
ATOM 1404 C C . LEU A 1 178 ? 3.239 2.825 17.575 1.00 92.31 178 LEU A C 1
ATOM 1406 O O . LEU A 1 178 ? 3.026 3.170 18.735 1.00 92.31 178 LEU A O 1
ATOM 1410 N N . SER A 1 179 ? 3.120 3.658 16.538 1.00 90.69 179 SER A N 1
ATOM 1411 C CA . SER A 1 179 ? 2.698 5.058 16.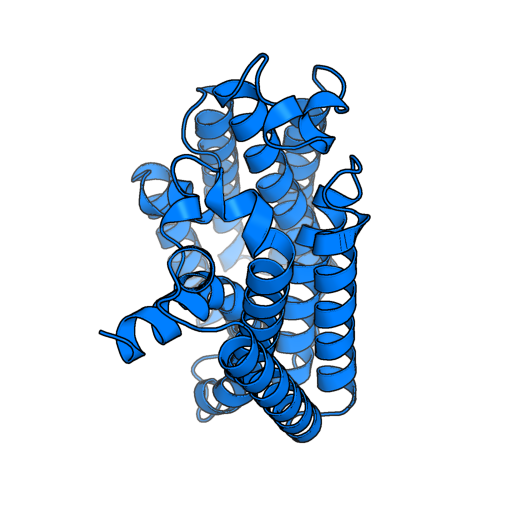677 1.00 90.69 179 SER A CA 1
ATOM 1412 C C . SER A 1 179 ? 1.288 5.162 17.270 1.00 90.69 179 SER A C 1
ATOM 1414 O O . SER A 1 179 ? 1.104 5.862 18.263 1.00 90.69 179 SER A O 1
ATOM 1416 N N . GLU A 1 180 ? 0.315 4.384 16.771 1.00 88.12 180 GLU A N 1
ATOM 1417 C CA . GLU A 1 180 ? -1.041 4.345 17.344 1.00 88.12 180 GLU A CA 1
ATOM 1418 C C . GLU A 1 180 ? -1.027 3.939 18.831 1.00 88.12 180 GLU A C 1
ATOM 1420 O O . GLU A 1 180 ? -1.699 4.575 19.643 1.00 88.12 180 GLU A O 1
ATOM 1425 N N . LYS A 1 181 ? -0.243 2.915 19.207 1.00 87.94 181 LYS A N 1
ATOM 1426 C CA . LYS A 1 181 ? -0.112 2.464 20.605 1.00 87.94 181 LYS A CA 1
ATOM 1427 C C . LYS A 1 181 ? 0.481 3.559 21.494 1.00 87.94 181 LYS A C 1
ATOM 1429 O O . LYS A 1 181 ? -0.022 3.783 22.591 1.00 87.94 181 LYS A O 1
ATOM 1434 N N . LYS A 1 182 ? 1.522 4.253 21.023 1.00 86.31 182 LYS A N 1
ATOM 1435 C CA . LYS A 1 182 ? 2.168 5.348 21.761 1.00 86.31 182 LYS A CA 1
ATOM 1436 C C . LYS A 1 182 ? 1.257 6.566 21.913 1.00 86.31 182 LYS A C 1
ATOM 1438 O O . LYS A 1 182 ? 1.188 7.124 23.000 1.00 86.31 182 LYS A O 1
ATOM 1443 N N . MET A 1 183 ? 0.548 6.949 20.852 1.00 83.88 183 MET A N 1
ATOM 1444 C CA . MET A 1 183 ? -0.342 8.113 20.852 1.00 83.88 183 MET A CA 1
ATOM 1445 C C . MET A 1 183 ? -1.561 7.911 21.760 1.00 83.88 183 MET A C 1
ATOM 1447 O O . MET A 1 183 ? -1.983 8.843 22.435 1.00 83.88 183 MET A O 1
ATOM 1451 N N . LEU A 1 184 ? -2.133 6.704 21.770 1.00 81.88 184 LEU A N 1
ATOM 1452 C CA . LEU A 1 184 ? -3.352 6.404 22.526 1.00 81.88 184 LEU A CA 1
ATOM 1453 C C . LEU A 1 184 ? -3.081 5.959 23.970 1.00 81.88 184 LEU A C 1
ATOM 1455 O O . LEU A 1 184 ? -3.998 5.969 24.788 1.00 81.88 184 LEU A O 1
ATOM 1459 N N . GLY A 1 185 ? -1.851 5.550 24.299 1.00 81.56 185 GLY A N 1
ATOM 1460 C CA . GLY A 1 185 ? -1.478 5.125 25.648 1.00 81.56 185 GLY A CA 1
ATOM 1461 C C . GLY A 1 185 ? -2.435 4.068 26.209 1.00 81.56 185 GLY A C 1
ATOM 1462 O O . GLY A 1 185 ? -2.650 3.019 25.597 1.00 81.56 185 GLY A O 1
ATOM 1463 N N . GLN A 1 186 ? -3.048 4.354 27.362 1.00 74.00 186 GLN A N 1
ATOM 1464 C CA . GLN A 1 186 ? -3.995 3.438 28.014 1.00 74.00 186 GLN A CA 1
ATOM 1465 C C . GLN A 1 186 ? -5.308 3.235 27.231 1.00 74.00 186 GLN A C 1
ATOM 1467 O O . GLN A 1 186 ? -5.961 2.204 27.387 1.00 74.00 186 GLN A O 1
ATOM 1472 N N . GLU A 1 187 ? -5.671 4.151 26.329 1.00 76.56 187 GLU A N 1
ATOM 1473 C CA . GLU A 1 187 ? -6.861 4.034 25.472 1.00 76.56 187 GLU A CA 1
ATOM 1474 C C . GLU A 1 187 ? -6.595 3.240 24.179 1.00 76.56 187 GLU A C 1
ATOM 1476 O O . GLU A 1 187 ? -7.497 3.015 23.368 1.00 76.56 187 GLU A O 1
ATOM 1481 N N . ALA A 1 188 ? -5.369 2.753 23.958 1.00 71.50 188 ALA A N 1
ATOM 1482 C CA . ALA A 1 188 ? -5.033 2.024 22.734 1.00 71.50 188 ALA A CA 1
ATOM 1483 C C . ALA A 1 188 ? -5.915 0.775 22.535 1.00 71.50 188 ALA A C 1
ATOM 1485 O O . ALA A 1 188 ? -6.396 0.514 21.428 1.00 71.50 188 ALA A O 1
ATOM 1486 N N . GLY A 1 189 ? -6.178 0.032 23.617 1.00 67.00 189 GLY A N 1
ATOM 1487 C CA . GLY A 1 189 ? -6.997 -1.183 23.594 1.00 67.00 189 GLY A CA 1
ATOM 1488 C C . GLY A 1 189 ? -8.488 -0.935 23.335 1.00 67.00 189 GLY A C 1
ATOM 1489 O O . GLY A 1 189 ? -9.141 -1.787 22.728 1.00 67.00 189 GLY A O 1
ATOM 1490 N N . SER A 1 190 ? -9.020 0.229 23.733 1.00 71.38 190 SER A N 1
ATOM 1491 C CA . SER A 1 190 ? -10.424 0.601 23.495 1.00 71.38 190 SER A CA 1
ATOM 1492 C C . SER A 1 190 ? -10.659 1.027 22.041 1.00 71.38 190 SER A C 1
ATOM 1494 O O . SER A 1 190 ? -11.705 0.726 21.462 1.00 71.38 190 SER A O 1
ATOM 1496 N N . HIS A 1 191 ? -9.656 1.644 21.410 1.00 68.31 191 HIS A N 1
ATOM 1497 C CA . HIS A 1 191 ? -9.679 1.993 19.989 1.00 68.31 191 HIS A CA 1
ATOM 1498 C C . HIS A 1 191 ? -9.431 0.796 19.062 1.00 68.31 191 HIS A C 1
ATOM 1500 O O . HIS A 1 191 ? -10.053 0.697 17.995 1.00 68.31 191 HIS A O 1
ATOM 1506 N N . ARG A 1 192 ? -8.519 -0.110 19.439 1.00 72.56 192 ARG A N 1
ATOM 1507 C CA . ARG A 1 192 ? -8.213 -1.330 18.682 1.00 72.56 192 ARG A CA 1
ATOM 1508 C C . ARG A 1 192 ? -7.727 -2.440 19.612 1.00 72.56 192 ARG A C 1
ATOM 1510 O O . ARG A 1 192 ? -6.636 -2.372 20.167 1.00 72.56 192 ARG A O 1
ATOM 1517 N N . THR A 1 193 ? -8.486 -3.532 19.661 1.00 75.50 193 THR A N 1
ATOM 1518 C CA . THR A 1 193 ? -8.210 -4.687 20.528 1.00 75.50 193 THR A CA 1
ATOM 1519 C C . THR A 1 193 ? -6.811 -5.282 20.332 1.00 75.50 193 THR A C 1
ATOM 1521 O O . THR A 1 193 ? -6.185 -5.659 21.318 1.00 75.50 193 THR A O 1
ATOM 1524 N N . SER A 1 194 ? -6.280 -5.314 19.098 1.00 75.81 194 SER A N 1
ATOM 1525 C CA . SER A 1 194 ? -4.935 -5.856 18.848 1.00 75.81 194 SER A CA 1
ATOM 1526 C C . SER A 1 194 ? -3.834 -5.060 19.557 1.00 75.81 194 SER A C 1
ATOM 1528 O O . SER A 1 194 ? -2.884 -5.657 20.056 1.00 75.81 194 SER A O 1
ATOM 1530 N N . LEU A 1 195 ? -3.976 -3.734 19.696 1.00 78.62 195 LEU A N 1
ATOM 1531 C CA . LEU A 1 195 ? -2.965 -2.878 20.333 1.00 78.62 195 LEU A CA 1
ATOM 1532 C C . LEU A 1 195 ? -2.787 -3.180 21.823 1.00 78.62 195 LEU A C 1
ATOM 1534 O O . LEU A 1 195 ? -1.662 -3.138 22.319 1.00 78.62 195 LEU A O 1
ATOM 1538 N N . GLY A 1 196 ? -3.878 -3.524 22.515 1.00 79.44 196 GLY A N 1
ATOM 1539 C CA . GLY A 1 196 ? -3.846 -3.903 23.930 1.00 79.44 196 GLY A CA 1
ATOM 1540 C C . GLY A 1 196 ? -3.240 -5.286 24.189 1.00 79.44 196 GLY A C 1
ATOM 1541 O O . GLY A 1 196 ? -2.876 -5.583 25.320 1.00 79.44 196 GLY A O 1
ATOM 1542 N N . ARG A 1 197 ? -3.118 -6.130 23.155 1.00 86.94 197 ARG A N 1
ATOM 1543 C CA . ARG A 1 197 ? -2.590 -7.500 23.262 1.00 86.94 197 ARG A CA 1
ATOM 1544 C C . ARG A 1 197 ? -1.118 -7.630 22.868 1.00 86.94 197 ARG A C 1
ATOM 1546 O O . ARG A 1 197 ? -0.515 -8.660 23.145 1.00 86.94 197 ARG A O 1
ATOM 1553 N N . TYR A 1 198 ? -0.532 -6.621 22.221 1.00 90.62 198 TYR A N 1
ATOM 1554 C CA . TYR A 1 198 ? 0.896 -6.634 21.901 1.00 90.62 198 TYR A CA 1
ATOM 1555 C C . TYR A 1 198 ? 1.738 -6.434 23.170 1.00 90.62 198 TYR A C 1
ATOM 1557 O O . TYR A 1 198 ? 1.566 -5.397 23.825 1.00 90.62 198 TYR A O 1
ATOM 1565 N N . PRO A 1 199 ? 2.696 -7.333 23.473 1.00 90.38 199 PRO A N 1
ATOM 1566 C CA . PRO A 1 199 ? 3.656 -7.120 24.551 1.00 90.38 199 PRO A CA 1
ATOM 1567 C C . PRO A 1 199 ? 4.429 -5.808 24.381 1.00 90.38 199 PRO A C 1
ATOM 1569 O O . PRO A 1 199 ? 4.548 -5.264 23.274 1.00 90.38 199 PRO A O 1
ATOM 1572 N N . GLU A 1 200 ? 4.952 -5.276 25.482 1.00 89.31 200 GLU A N 1
ATOM 1573 C CA . GLU A 1 200 ? 5.881 -4.147 25.429 1.00 89.31 200 GLU A CA 1
ATOM 1574 C C . GLU A 1 200 ? 7.136 -4.516 24.627 1.00 89.31 200 GLU A C 1
ATOM 1576 O O . GLU A 1 200 ? 7.560 -5.669 24.599 1.00 89.31 200 GLU A O 1
ATOM 1581 N N . GLY A 1 201 ? 7.678 -3.555 23.877 1.00 91.75 201 GLY A N 1
ATOM 1582 C CA . GLY A 1 201 ? 8.841 -3.761 23.008 1.00 91.75 201 GLY A CA 1
ATOM 1583 C C . GLY A 1 201 ? 8.604 -4.591 21.735 1.00 91.75 201 GLY A C 1
ATOM 1584 O O . GLY A 1 201 ? 9.363 -4.435 20.784 1.00 91.75 201 GLY A O 1
ATOM 1585 N N . PHE A 1 202 ? 7.543 -5.408 21.637 1.00 95.12 202 PHE A N 1
ATOM 1586 C CA . PHE A 1 202 ? 7.335 -6.297 20.478 1.00 95.12 202 PHE A CA 1
ATOM 1587 C C . PHE A 1 202 ? 7.254 -5.542 19.143 1.00 95.12 202 PHE A C 1
ATOM 1589 O O . PHE A 1 202 ? 7.962 -5.872 18.196 1.00 95.12 202 PHE A O 1
ATOM 1596 N N . LEU A 1 203 ? 6.397 -4.516 19.061 1.00 95.00 203 LEU A N 1
ATOM 1597 C CA . LEU A 1 203 ? 6.213 -3.737 17.830 1.00 95.00 203 LEU A CA 1
ATOM 1598 C C . LEU A 1 203 ? 7.488 -2.970 17.448 1.00 95.00 203 LEU A C 1
ATOM 1600 O O . LEU A 1 203 ? 7.804 -2.835 16.272 1.00 95.00 203 LEU A O 1
ATOM 1604 N N . GLU A 1 204 ? 8.243 -2.495 18.433 1.00 95.00 204 GLU A N 1
ATOM 1605 C CA . GLU A 1 204 ? 9.522 -1.830 18.194 1.00 95.00 204 GLU A CA 1
ATOM 1606 C C . GLU A 1 204 ? 10.573 -2.806 17.649 1.00 95.00 204 GLU A C 1
ATOM 1608 O O . GLU A 1 204 ? 11.161 -2.548 16.598 1.00 95.00 204 GLU A O 1
ATOM 1613 N N . GLY A 1 205 ? 10.734 -3.966 18.292 1.00 97.06 205 GLY A N 1
ATOM 1614 C CA . GLY A 1 205 ? 11.642 -5.016 17.832 1.00 97.06 205 GLY A CA 1
ATOM 1615 C C . GLY A 1 205 ? 11.291 -5.521 16.432 1.00 97.06 205 GLY A C 1
ATOM 1616 O O . GLY A 1 205 ? 12.167 -5.627 15.574 1.00 97.06 205 GLY A O 1
ATOM 1617 N N . ALA A 1 206 ? 10.003 -5.752 16.156 1.00 97.31 206 ALA A N 1
ATOM 1618 C CA . ALA A 1 206 ? 9.533 -6.161 14.835 1.00 97.31 206 ALA A CA 1
ATOM 1619 C C . ALA A 1 206 ? 9.809 -5.092 13.763 1.00 97.31 206 ALA A C 1
ATOM 1621 O O . ALA A 1 206 ? 10.223 -5.433 12.651 1.00 97.31 206 ALA A O 1
ATOM 1622 N N . MET A 1 207 ? 9.638 -3.806 14.089 1.00 96.88 207 MET A N 1
ATOM 1623 C CA . MET A 1 207 ? 9.952 -2.702 13.180 1.00 96.88 207 MET A CA 1
ATOM 1624 C C . MET A 1 207 ? 11.455 -2.651 12.867 1.00 96.88 207 MET A C 1
ATOM 1626 O O . MET A 1 207 ? 11.825 -2.593 11.700 1.00 96.88 207 MET A O 1
ATOM 1630 N N . TYR A 1 208 ? 12.341 -2.737 13.861 1.00 97.50 208 TYR A N 1
ATOM 1631 C CA . TYR A 1 208 ? 13.789 -2.714 13.602 1.00 97.50 208 TYR A CA 1
ATOM 1632 C C . TYR A 1 208 ? 14.273 -3.936 12.822 1.00 97.50 208 TYR A C 1
ATOM 1634 O O . TYR A 1 208 ? 15.014 -3.790 11.849 1.00 97.50 208 TYR A O 1
ATOM 1642 N N . MET A 1 209 ? 13.802 -5.127 13.198 1.00 98.19 209 MET A N 1
ATOM 1643 C CA . MET A 1 209 ? 14.137 -6.378 12.517 1.00 98.19 209 MET A CA 1
ATOM 1644 C C . MET A 1 209 ? 13.739 -6.333 11.038 1.00 98.19 209 MET A C 1
ATOM 1646 O O . MET A 1 209 ? 14.540 -6.654 10.162 1.00 98.19 209 MET A O 1
ATOM 1650 N N . THR A 1 210 ? 12.512 -5.896 10.748 1.00 98.19 210 THR A N 1
ATOM 1651 C CA . THR A 1 210 ? 12.019 -5.818 9.366 1.00 98.19 210 THR A CA 1
ATOM 1652 C C . THR A 1 210 ? 12.678 -4.686 8.587 1.00 98.19 210 THR A C 1
ATOM 1654 O O . THR A 1 210 ? 13.019 -4.895 7.429 1.00 98.19 210 THR A O 1
ATOM 1657 N N . GLY A 1 211 ? 12.963 -3.538 9.211 1.00 97.62 211 GLY A N 1
ATOM 1658 C CA . GLY A 1 211 ? 13.709 -2.444 8.581 1.00 97.62 211 GLY A CA 1
ATOM 1659 C C . GLY A 1 211 ? 15.122 -2.856 8.151 1.00 97.62 211 GLY A C 1
ATOM 1660 O O . GLY A 1 211 ? 15.523 -2.595 7.017 1.00 97.62 211 GLY A O 1
ATOM 1661 N N . ALA A 1 212 ? 15.854 -3.573 9.007 1.00 98.06 212 ALA A N 1
ATOM 1662 C CA . ALA A 1 212 ? 17.165 -4.120 8.652 1.00 98.06 212 ALA A CA 1
ATOM 1663 C C . ALA A 1 212 ? 17.063 -5.157 7.518 1.00 98.06 212 ALA A C 1
ATOM 1665 O O . ALA A 1 212 ? 17.831 -5.110 6.555 1.00 98.06 212 ALA A O 1
ATOM 1666 N N . ALA A 1 213 ? 16.078 -6.057 7.586 1.00 98.12 213 ALA A N 1
ATOM 1667 C CA . ALA A 1 213 ? 15.861 -7.073 6.558 1.00 98.12 213 ALA A CA 1
ATOM 1668 C C . ALA A 1 213 ? 15.455 -6.471 5.193 1.00 98.12 213 ALA A C 1
ATOM 1670 O O . ALA A 1 213 ? 15.852 -6.995 4.148 1.00 98.12 213 ALA A O 1
ATOM 1671 N N . VAL A 1 214 ? 14.727 -5.345 5.174 1.00 98.00 214 VAL A N 1
ATOM 1672 C CA . VAL A 1 214 ? 14.454 -4.579 3.943 1.00 98.00 214 VAL A CA 1
ATOM 1673 C C . VAL A 1 214 ? 15.752 -4.117 3.298 1.00 98.00 214 VAL A C 1
ATOM 1675 O O . VAL A 1 214 ? 15.918 -4.318 2.100 1.00 98.00 214 VAL A O 1
ATOM 1678 N N . LEU A 1 215 ? 16.691 -3.551 4.065 1.00 97.25 215 LEU A N 1
ATOM 1679 C CA . LEU A 1 215 ? 17.970 -3.103 3.506 1.00 97.25 215 LEU A CA 1
ATOM 1680 C C . LEU A 1 215 ? 18.760 -4.256 2.894 1.00 97.25 215 LEU A C 1
ATOM 1682 O O . LEU A 1 215 ? 19.295 -4.100 1.799 1.00 97.25 215 LEU A O 1
ATOM 1686 N N . VAL A 1 216 ? 18.796 -5.415 3.553 1.00 97.69 216 VAL A N 1
ATOM 1687 C CA . VAL A 1 216 ? 19.491 -6.600 3.029 1.00 97.69 216 VAL A CA 1
ATOM 1688 C C . VAL A 1 216 ? 18.838 -7.090 1.738 1.00 97.69 216 VAL A C 1
ATOM 1690 O O . VAL A 1 216 ? 19.512 -7.217 0.719 1.00 97.69 216 VAL A O 1
ATOM 1693 N N . THR A 1 217 ? 17.525 -7.324 1.750 1.00 97.62 217 THR A N 1
ATOM 1694 C CA . THR A 1 217 ? 16.809 -7.849 0.573 1.00 97.62 217 THR A CA 1
ATOM 1695 C C . THR A 1 217 ? 16.827 -6.868 -0.597 1.00 97.62 217 THR A C 1
ATOM 1697 O O . THR A 1 217 ? 17.041 -7.282 -1.734 1.00 97.62 217 THR A O 1
ATOM 1700 N N 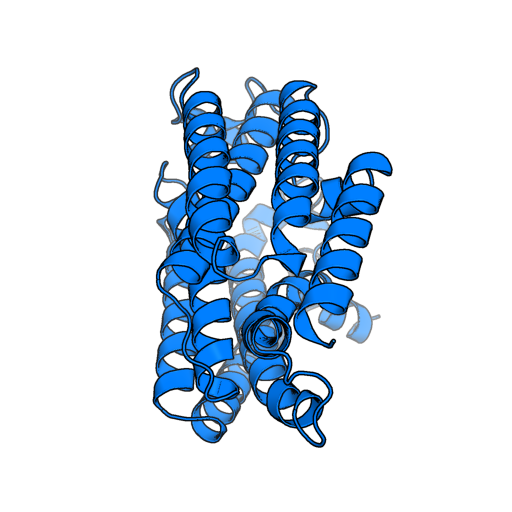. TYR A 1 218 ? 16.704 -5.566 -0.326 1.00 96.62 218 TYR A N 1
ATOM 1701 C CA . TYR A 1 218 ? 16.786 -4.536 -1.357 1.00 96.62 218 TYR A CA 1
ATOM 1702 C C . TYR A 1 218 ? 18.203 -4.415 -1.920 1.00 96.62 218 TYR A C 1
ATOM 1704 O O . TYR A 1 218 ? 18.372 -4.281 -3.130 1.00 96.62 218 TYR A O 1
ATOM 1712 N N . SER A 1 219 ? 19.229 -4.533 -1.070 1.00 95.88 219 SER A N 1
ATOM 1713 C CA . SER A 1 219 ? 20.622 -4.583 -1.526 1.00 95.88 219 SER A CA 1
ATOM 1714 C C . SER A 1 219 ? 20.841 -5.768 -2.463 1.00 95.88 219 SER A C 1
ATOM 1716 O O . SER A 1 219 ? 21.400 -5.578 -3.538 1.00 95.88 219 SER A O 1
ATOM 1718 N N . MET A 1 220 ? 20.331 -6.956 -2.119 1.00 95.62 220 MET A N 1
ATOM 1719 C CA . MET A 1 220 ? 20.397 -8.136 -2.993 1.00 95.62 220 MET A CA 1
ATOM 1720 C C . MET A 1 220 ? 19.649 -7.929 -4.315 1.00 95.62 220 MET A C 1
ATOM 1722 O O . MET A 1 220 ? 20.117 -8.374 -5.359 1.00 95.62 220 MET A O 1
ATOM 1726 N N . TYR A 1 221 ? 18.530 -7.199 -4.302 1.00 94.19 221 TYR A N 1
ATOM 1727 C CA . TYR A 1 221 ? 17.812 -6.846 -5.526 1.00 94.19 221 TYR A CA 1
ATOM 1728 C C . TYR A 1 221 ? 18.634 -5.934 -6.456 1.00 94.19 221 TYR A C 1
ATOM 1730 O O . TYR A 1 221 ? 18.632 -6.132 -7.673 1.00 94.19 221 TYR A O 1
ATOM 1738 N N . VAL A 1 222 ? 19.350 -4.942 -5.910 1.00 93.75 222 VAL A N 1
ATOM 1739 C CA . VAL A 1 222 ? 20.080 -3.944 -6.716 1.00 93.75 222 VAL A CA 1
ATOM 1740 C C . VAL A 1 222 ? 21.563 -4.252 -6.933 1.00 93.75 222 VAL A C 1
ATOM 1742 O O . VAL A 1 222 ? 22.193 -3.560 -7.728 1.00 93.75 222 VAL A O 1
ATOM 1745 N N . ILE A 1 223 ? 22.140 -5.273 -6.285 1.00 91.00 223 ILE A N 1
ATOM 1746 C CA . ILE A 1 223 ? 23.592 -5.545 -6.319 1.00 91.00 223 ILE A CA 1
ATOM 1747 C C . ILE A 1 223 ? 24.125 -5.791 -7.736 1.00 91.00 223 ILE A C 1
ATOM 1749 O O . ILE A 1 223 ? 25.228 -5.368 -8.072 1.00 91.00 223 ILE A O 1
ATOM 1753 N N . TYR A 1 224 ? 23.309 -6.397 -8.599 1.00 86.44 224 TYR A N 1
ATOM 1754 C CA . TYR A 1 224 ? 23.642 -6.645 -10.004 1.00 86.44 224 TYR A CA 1
ATOM 1755 C C . TYR A 1 224 ? 23.360 -5.442 -10.922 1.00 86.44 224 TYR A C 1
ATOM 1757 O O . TYR A 1 224 ? 23.542 -5.527 -12.135 1.00 86.44 224 TYR A O 1
ATOM 1765 N N . ARG A 1 225 ? 22.911 -4.308 -10.367 1.00 88.19 225 ARG A N 1
ATOM 1766 C CA . ARG A 1 225 ? 22.589 -3.069 -11.087 1.00 88.19 225 ARG A CA 1
ATOM 1767 C C . ARG A 1 225 ? 23.458 -1.924 -10.540 1.00 88.19 225 ARG A C 1
ATOM 1769 O O . ARG A 1 225 ? 22.990 -1.162 -9.694 1.00 88.19 225 ARG A O 1
ATOM 1776 N N . PRO A 1 226 ? 24.703 -1.739 -11.024 1.00 84.31 226 PRO A N 1
ATOM 1777 C CA . PRO A 1 226 ? 25.681 -0.833 -10.404 1.00 84.31 226 PRO A CA 1
ATOM 1778 C C . PRO A 1 226 ? 25.193 0.619 -10.294 1.00 84.31 226 PRO A C 1
ATOM 1780 O O . PRO A 1 226 ? 25.460 1.286 -9.298 1.00 84.31 226 PRO A O 1
ATOM 1783 N N . LYS A 1 227 ? 24.395 1.091 -11.262 1.00 88.94 227 LYS A N 1
ATOM 1784 C CA . LYS A 1 227 ? 23.773 2.429 -11.241 1.00 88.94 227 LYS A CA 1
ATOM 1785 C C . LYS A 1 227 ? 22.828 2.643 -10.048 1.00 88.94 227 LYS A C 1
ATOM 1787 O O . LYS A 1 227 ? 22.592 3.782 -9.656 1.00 88.94 227 LYS A O 1
ATOM 1792 N N . LEU A 1 228 ? 22.285 1.570 -9.472 1.00 91.38 228 LEU A N 1
ATOM 1793 C CA . LEU A 1 228 ? 21.293 1.618 -8.399 1.00 91.38 228 LEU A CA 1
ATOM 1794 C C . LEU A 1 228 ? 21.895 1.480 -7.000 1.00 91.38 228 LEU A C 1
ATOM 1796 O O . LEU A 1 228 ? 21.172 1.671 -6.025 1.00 91.38 228 LEU A O 1
ATOM 1800 N N . ILE A 1 229 ? 23.194 1.205 -6.861 1.00 91.19 229 ILE A N 1
ATOM 1801 C CA . ILE A 1 229 ? 23.801 0.940 -5.547 1.00 91.19 229 ILE A CA 1
ATOM 1802 C C . ILE A 1 229 ? 23.631 2.118 -4.571 1.00 91.19 229 ILE A C 1
ATOM 1804 O O . ILE A 1 229 ? 23.351 1.926 -3.390 1.00 91.19 229 ILE A O 1
ATOM 1808 N N . TYR A 1 230 ? 23.672 3.355 -5.077 1.00 90.88 230 TYR A N 1
ATOM 1809 C CA . TYR A 1 230 ? 23.491 4.566 -4.269 1.00 90.88 230 TYR A CA 1
ATOM 1810 C C . TYR A 1 230 ? 22.067 4.729 -3.720 1.00 90.88 230 TYR A C 1
ATOM 1812 O O . TYR A 1 230 ? 21.863 5.423 -2.723 1.00 90.88 230 TYR A O 1
ATOM 1820 N N . THR A 1 231 ? 21.077 4.051 -4.307 1.00 95.56 231 THR A N 1
ATOM 1821 C CA . THR A 1 231 ? 19.699 4.063 -3.791 1.00 95.56 231 THR A CA 1
ATOM 1822 C C . THR A 1 231 ? 19.584 3.362 -2.435 1.00 95.56 231 THR A C 1
ATOM 1824 O O . THR A 1 231 ? 18.655 3.661 -1.685 1.00 95.56 231 THR A O 1
ATOM 1827 N N . ILE A 1 232 ? 20.539 2.491 -2.076 1.00 95.62 232 ILE A N 1
ATOM 1828 C CA . ILE A 1 232 ? 20.601 1.833 -0.761 1.00 95.62 232 ILE A CA 1
ATOM 1829 C C . ILE A 1 232 ? 20.793 2.877 0.347 1.00 95.62 232 ILE A C 1
ATOM 1831 O O . ILE A 1 232 ? 20.126 2.808 1.377 1.00 95.62 232 ILE A O 1
ATOM 1835 N N . LEU A 1 233 ? 21.646 3.885 0.121 1.00 95.25 233 LEU A N 1
ATOM 1836 C CA . LEU A 1 233 ? 21.897 4.957 1.092 1.00 95.25 233 LEU A CA 1
ATOM 1837 C C . LEU A 1 233 ? 20.640 5.804 1.328 1.00 95.25 233 LEU A C 1
ATOM 1839 O O . LEU A 1 233 ? 20.299 6.110 2.471 1.00 95.25 233 LEU A O 1
ATOM 1843 N N . LEU A 1 234 ? 19.918 6.126 0.251 1.00 96.69 234 LEU A N 1
ATOM 1844 C CA . LEU A 1 234 ? 18.649 6.857 0.326 1.00 96.69 234 LEU A CA 1
ATOM 1845 C C . LEU A 1 234 ? 17.570 6.033 1.041 1.00 96.69 234 LEU A C 1
ATOM 1847 O O . LEU A 1 234 ? 16.849 6.562 1.885 1.00 96.69 234 LEU A O 1
ATOM 1851 N N . CYS A 1 235 ? 17.494 4.730 0.754 1.00 96.56 235 CYS A N 1
ATOM 1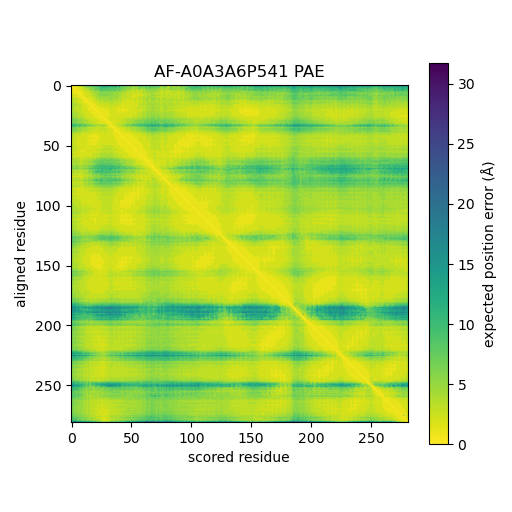852 C CA . CYS A 1 235 ? 16.585 3.812 1.436 1.00 96.56 235 CYS A CA 1
ATOM 1853 C C . CYS A 1 235 ? 16.889 3.747 2.941 1.00 96.56 235 CYS A C 1
ATOM 1855 O O . CYS A 1 235 ? 15.984 3.910 3.756 1.00 96.56 235 CYS A O 1
ATOM 1857 N N . CYS A 1 236 ? 18.164 3.609 3.314 1.00 97.50 236 CYS A N 1
ATOM 1858 C CA . CYS A 1 236 ? 18.615 3.603 4.707 1.00 97.50 236 CYS A CA 1
ATOM 1859 C C . CYS A 1 236 ? 18.204 4.882 5.445 1.00 97.50 236 CYS A C 1
ATOM 1861 O O . CYS A 1 236 ? 17.569 4.814 6.500 1.00 97.50 236 CYS A O 1
ATOM 1863 N N . PHE A 1 237 ? 18.463 6.049 4.847 1.00 97.81 237 PHE A N 1
ATOM 1864 C CA . PHE A 1 237 ? 18.031 7.324 5.417 1.00 97.81 237 PHE A CA 1
ATOM 1865 C C . PHE A 1 237 ? 16.505 7.397 5.572 1.00 97.81 237 PHE A C 1
ATOM 1867 O O . PHE A 1 237 ? 16.018 7.807 6.625 1.00 97.81 237 PHE A O 1
ATOM 1874 N N . GLY A 1 238 ? 15.739 6.973 4.561 1.00 97.06 238 GLY A N 1
ATOM 1875 C CA . GLY A 1 238 ? 14.274 6.951 4.613 1.00 97.06 238 GLY A CA 1
ATOM 1876 C C . GLY A 1 238 ? 13.728 6.065 5.736 1.00 97.06 238 GLY A C 1
ATOM 1877 O O . GLY A 1 238 ? 12.850 6.495 6.488 1.00 97.06 238 GLY A O 1
ATOM 1878 N N . LEU A 1 239 ? 14.290 4.864 5.912 1.00 97.25 239 LEU A N 1
ATOM 1879 C CA . LEU A 1 239 ? 13.914 3.953 6.997 1.00 97.25 239 LEU A CA 1
ATOM 1880 C C . LEU A 1 239 ? 14.237 4.550 8.371 1.00 97.25 239 LEU A C 1
ATOM 1882 O O . LEU A 1 239 ? 13.376 4.540 9.251 1.00 97.25 239 LEU A O 1
ATOM 1886 N N . PHE A 1 240 ? 15.427 5.131 8.551 1.00 97.38 240 PHE A N 1
ATOM 1887 C CA . PHE A 1 240 ? 15.789 5.811 9.799 1.00 97.38 240 PHE A CA 1
ATOM 1888 C C . PHE A 1 240 ? 14.904 7.021 10.079 1.00 97.38 240 PHE A C 1
ATOM 1890 O O . PHE A 1 240 ? 14.486 7.221 11.221 1.00 97.38 240 PHE A O 1
ATOM 1897 N N . ARG A 1 241 ? 14.557 7.803 9.051 1.00 96.31 241 ARG A N 1
ATOM 1898 C CA . ARG A 1 241 ? 13.657 8.944 9.216 1.00 96.31 241 ARG A CA 1
ATOM 1899 C C . ARG A 1 241 ? 12.265 8.494 9.646 1.00 96.31 241 ARG A C 1
ATOM 1901 O O . ARG A 1 241 ? 11.712 9.077 10.575 1.00 96.31 241 ARG A O 1
ATOM 1908 N N . TYR A 1 242 ? 11.725 7.442 9.034 1.00 96.44 242 TYR A N 1
ATOM 1909 C CA . TYR A 1 242 ? 10.433 6.886 9.436 1.00 96.44 242 TYR A CA 1
ATOM 1910 C C . TYR A 1 242 ? 10.469 6.317 10.863 1.00 96.44 242 TYR A C 1
ATOM 1912 O O . TYR A 1 242 ? 9.593 6.638 11.666 1.00 96.44 242 TYR A O 1
ATOM 1920 N N . ILE A 1 243 ? 11.516 5.559 11.216 1.00 95.81 243 ILE A N 1
ATOM 1921 C CA . ILE A 1 243 ? 11.742 5.081 12.590 1.00 95.81 243 ILE A CA 1
ATOM 1922 C C . ILE A 1 243 ? 11.735 6.254 13.575 1.00 95.81 243 ILE A C 1
ATOM 1924 O O . ILE A 1 243 ? 11.038 6.197 14.585 1.00 95.81 243 ILE A O 1
ATOM 1928 N N . TYR A 1 244 ? 12.466 7.329 13.273 1.00 94.62 244 TYR A N 1
ATOM 1929 C CA . TYR A 1 244 ? 12.527 8.521 14.114 1.00 94.62 244 TYR A CA 1
ATOM 1930 C C . TYR A 1 244 ? 11.145 9.163 14.319 1.00 94.62 244 TYR A C 1
ATOM 1932 O O . TYR A 1 244 ? 10.799 9.527 15.445 1.00 94.62 244 TYR A O 1
ATOM 1940 N N . LEU A 1 245 ? 10.326 9.274 13.267 1.00 93.62 245 LEU A N 1
ATOM 1941 C CA . LEU A 1 245 ? 8.966 9.823 13.365 1.00 93.62 245 LEU A CA 1
ATOM 1942 C C . LEU A 1 245 ? 8.071 8.970 14.273 1.00 93.62 245 LEU A C 1
ATOM 1944 O O . LEU A 1 245 ? 7.432 9.497 15.182 1.00 93.62 245 LEU A O 1
ATOM 1948 N N . VAL A 1 246 ? 8.090 7.649 14.088 1.00 93.25 246 VAL A N 1
ATOM 1949 C CA . VAL A 1 246 ? 7.320 6.719 14.927 1.00 93.25 246 VAL A CA 1
ATOM 1950 C C . VAL A 1 246 ? 7.803 6.762 16.380 1.00 93.25 246 VAL A C 1
ATOM 1952 O O . VAL A 1 246 ? 6.999 6.786 17.315 1.00 93.25 246 VAL A O 1
ATOM 1955 N N . GLN A 1 247 ? 9.120 6.797 16.595 1.00 90.88 247 GLN A N 1
ATOM 1956 C CA . GLN A 1 247 ? 9.709 6.799 17.932 1.00 90.88 247 GLN A CA 1
ATOM 1957 C C . GLN A 1 247 ? 9.437 8.090 18.701 1.00 90.88 247 GLN A C 1
ATOM 1959 O O . GLN A 1 247 ? 9.151 8.027 19.896 1.00 90.88 247 GLN A O 1
ATOM 1964 N N . SER A 1 248 ? 9.436 9.228 18.007 1.00 87.88 248 SER A N 1
ATOM 1965 C CA . SER A 1 248 ? 9.123 10.546 18.572 1.00 87.88 248 SER A CA 1
ATOM 1966 C C . SER A 1 248 ? 7.632 10.774 18.858 1.00 87.88 248 SER A C 1
ATOM 1968 O O . SER A 1 248 ? 7.255 11.881 19.234 1.00 87.88 248 SER A O 1
ATOM 1970 N N . GLY A 1 249 ? 6.779 9.752 18.692 1.00 80.50 249 GLY A N 1
ATOM 1971 C CA . GLY A 1 249 ? 5.338 9.853 18.944 1.00 80.50 249 GLY A CA 1
ATOM 1972 C C . GLY A 1 249 ? 4.605 10.739 17.934 1.00 80.50 249 GLY A C 1
ATOM 1973 O O . GLY A 1 249 ? 3.513 11.222 18.223 1.00 80.50 249 GLY A O 1
ATOM 1974 N N . ARG A 1 250 ? 5.214 10.979 16.765 1.00 79.69 250 ARG A N 1
ATOM 1975 C CA . ARG A 1 250 ? 4.598 11.708 15.652 1.00 79.69 250 ARG A CA 1
ATOM 1976 C C . ARG A 1 250 ? 3.757 10.754 14.794 1.00 79.69 250 ARG A C 1
ATOM 1978 O O . ARG A 1 250 ? 3.485 9.610 15.166 1.00 79.69 250 ARG A O 1
ATOM 1985 N N . GLU A 1 251 ? 3.349 11.246 13.628 1.00 81.25 251 GLU A N 1
ATOM 1986 C CA . GLU A 1 251 ? 2.582 10.502 12.633 1.00 81.25 251 GLU A CA 1
ATOM 1987 C C . GLU A 1 251 ? 3.288 9.203 12.221 1.00 81.25 251 GLU A C 1
ATOM 1989 O O . GLU A 1 251 ? 4.456 9.217 11.819 1.00 81.25 251 GLU A O 1
ATOM 1994 N N . GLY A 1 252 ? 2.563 8.088 12.309 1.00 79.06 252 GLY A N 1
ATOM 1995 C CA . GLY A 1 252 ? 3.040 6.767 11.906 1.00 79.06 252 GLY A CA 1
ATOM 1996 C C . GLY A 1 252 ? 2.277 6.170 10.730 1.00 79.06 252 GLY A C 1
ATOM 1997 O O . GLY A 1 252 ? 2.678 5.107 10.245 1.00 79.06 252 GLY A O 1
ATOM 1998 N N . ASP A 1 253 ? 1.190 6.794 10.255 1.00 85.44 253 ASP A N 1
ATOM 1999 C CA . ASP A 1 253 ? 0.588 6.373 8.993 1.00 85.44 253 ASP A CA 1
ATOM 2000 C C . ASP A 1 253 ? 1.575 6.629 7.841 1.00 85.44 253 ASP A C 1
ATOM 2002 O O . ASP A 1 253 ? 1.919 7.777 7.591 1.00 85.44 253 ASP A O 1
ATOM 2006 N N . PRO A 1 254 ? 2.008 5.597 7.093 1.00 82.31 254 PRO A N 1
ATOM 2007 C CA . PRO A 1 254 ? 3.048 5.754 6.078 1.00 82.31 254 PRO A CA 1
ATOM 2008 C C . PRO A 1 254 ? 2.738 6.811 5.018 1.00 82.31 254 PRO A C 1
ATOM 2010 O O . PRO A 1 254 ? 3.647 7.466 4.518 1.00 82.31 254 PRO A O 1
ATOM 2013 N N . THR A 1 255 ? 1.463 6.956 4.645 1.00 83.75 255 THR A N 1
ATOM 2014 C CA . THR A 1 255 ? 1.050 7.921 3.625 1.00 83.75 255 THR A CA 1
ATOM 2015 C C . THR A 1 255 ? 1.070 9.335 4.191 1.00 83.75 255 THR A C 1
ATOM 2017 O O . THR A 1 255 ? 1.608 10.230 3.548 1.00 83.75 255 THR A O 1
ATOM 2020 N N . GLU A 1 256 ? 0.546 9.534 5.400 1.00 84.25 256 GLU A N 1
ATOM 2021 C CA . GLU A 1 256 ? 0.566 10.852 6.043 1.00 84.25 256 GLU A CA 1
ATOM 2022 C C . GLU A 1 256 ? 1.989 11.259 6.453 1.00 84.25 256 GLU A C 1
ATOM 2024 O O . GLU A 1 256 ? 2.387 12.388 6.177 1.00 84.25 256 GLU A O 1
ATOM 2029 N N . SER A 1 257 ? 2.808 10.355 7.007 1.00 86.62 257 SER A N 1
ATOM 2030 C CA . SER A 1 257 ? 4.221 10.625 7.319 1.00 86.62 257 SER A CA 1
ATOM 2031 C C . SER A 1 257 ? 4.999 11.043 6.068 1.00 86.62 257 SER A C 1
ATOM 2033 O O . SER A 1 257 ? 5.757 12.006 6.120 1.00 86.62 257 SER A O 1
ATOM 2035 N N . LEU A 1 258 ? 4.796 10.357 4.935 1.00 86.94 258 LEU A N 1
ATOM 2036 C CA . LEU A 1 258 ? 5.467 10.681 3.672 1.00 86.94 258 LEU A CA 1
ATOM 2037 C C . LEU A 1 258 ? 5.066 12.059 3.128 1.00 86.94 258 LEU A C 1
ATOM 2039 O O . LEU A 1 258 ? 5.899 12.732 2.535 1.00 86.94 258 LEU A O 1
ATOM 2043 N N . LEU A 1 259 ? 3.805 12.464 3.292 1.00 86.31 259 LEU A N 1
ATOM 2044 C CA . LEU A 1 259 ? 3.298 13.736 2.766 1.00 86.31 259 LEU A CA 1
ATOM 2045 C C . LEU A 1 259 ? 3.551 14.923 3.703 1.00 86.31 259 LEU A C 1
ATOM 2047 O O . LEU A 1 259 ? 3.672 16.051 3.232 1.00 86.31 259 LEU A O 1
ATOM 2051 N N . SER A 1 260 ? 3.601 14.685 5.014 1.00 87.44 260 SER A N 1
ATOM 2052 C CA . SER A 1 260 ? 3.737 15.738 6.029 1.00 87.44 260 SER A CA 1
ATOM 2053 C C . SER A 1 260 ? 5.183 16.004 6.452 1.00 87.44 260 SER A C 1
ATOM 2055 O O . SER A 1 260 ? 5.499 17.131 6.837 1.00 87.44 260 SER A O 1
ATOM 2057 N N . ASP A 1 261 ? 6.076 15.012 6.371 1.00 93.88 261 ASP A N 1
ATOM 2058 C CA . ASP A 1 261 ? 7.483 15.170 6.738 1.00 93.88 261 ASP A CA 1
ATOM 2059 C C . ASP A 1 261 ? 8.347 15.492 5.512 1.00 93.88 261 ASP A C 1
ATOM 2061 O O . ASP A 1 261 ? 8.622 14.631 4.676 1.00 93.88 261 ASP A O 1
ATOM 2065 N N . ALA A 1 262 ? 8.822 16.739 5.423 1.00 94.19 262 ALA A N 1
ATOM 2066 C CA . ALA A 1 262 ? 9.618 17.201 4.286 1.00 94.19 262 ALA A CA 1
ATOM 2067 C C . ALA A 1 262 ? 10.908 16.381 4.047 1.00 94.19 262 ALA A C 1
ATOM 2069 O O . ALA A 1 262 ? 11.164 16.038 2.890 1.00 94.19 262 ALA A O 1
ATOM 2070 N N . PRO A 1 263 ? 11.707 16.004 5.072 1.00 95.81 263 PRO A N 1
ATOM 2071 C CA . PRO A 1 263 ? 12.863 15.129 4.866 1.00 95.81 263 PRO A CA 1
ATOM 2072 C C . PRO A 1 263 ? 12.498 13.754 4.292 1.00 95.81 263 PRO A C 1
ATOM 2074 O O . PRO A 1 263 ? 13.167 13.291 3.366 1.00 95.81 263 PRO A O 1
ATOM 2077 N N . LEU A 1 264 ? 11.444 13.109 4.806 1.00 94.94 264 LEU A N 1
ATOM 2078 C CA . LEU A 1 264 ? 10.985 11.809 4.308 1.00 94.94 264 LEU A CA 1
ATOM 2079 C C . LEU A 1 264 ? 10.431 11.903 2.878 1.00 94.94 264 LEU A C 1
ATOM 2081 O O . LEU A 1 264 ? 10.706 11.029 2.052 1.00 94.94 264 LEU A O 1
ATOM 2085 N N . PHE A 1 265 ? 9.694 12.971 2.564 1.00 94.75 265 PHE A N 1
ATOM 2086 C CA . PHE A 1 265 ? 9.222 13.242 1.208 1.00 94.75 265 PHE A CA 1
ATOM 2087 C C . PHE A 1 265 ? 10.395 13.404 0.236 1.00 94.75 265 PHE A C 1
ATOM 2089 O O . PHE A 1 265 ? 10.457 12.723 -0.788 1.00 94.75 265 PHE A O 1
ATOM 2096 N N . LEU A 1 266 ? 11.352 14.270 0.582 1.00 96.62 266 LEU A N 1
ATOM 2097 C CA . LEU A 1 266 ? 12.484 14.611 -0.274 1.00 96.62 266 LEU A CA 1
ATOM 2098 C C . LEU A 1 266 ? 13.381 13.399 -0.541 1.00 96.62 266 LEU A C 1
ATOM 2100 O O . LEU A 1 266 ? 13.734 13.160 -1.694 1.00 96.62 266 LEU A O 1
ATOM 2104 N N . VAL A 1 267 ? 13.707 12.595 0.480 1.00 96.50 267 VAL A N 1
ATOM 2105 C CA . VAL A 1 267 ? 14.517 11.382 0.267 1.00 96.50 267 VAL A CA 1
ATOM 2106 C C . VAL A 1 267 ? 13.781 10.348 -0.587 1.00 96.50 267 VAL A C 1
ATOM 2108 O O . VAL A 1 267 ? 14.396 9.736 -1.456 1.00 96.50 267 VAL A O 1
ATOM 2111 N N . SER A 1 268 ? 12.468 10.186 -0.398 1.00 94.56 268 SER A N 1
ATOM 2112 C CA . SER A 1 268 ? 11.665 9.252 -1.198 1.00 94.56 268 SER A CA 1
ATOM 2113 C C . SER A 1 268 ? 11.571 9.709 -2.652 1.00 94.56 268 SER A C 1
ATOM 2115 O O . SER A 1 268 ? 11.695 8.900 -3.569 1.00 94.56 268 SER A O 1
ATOM 2117 N N . PHE A 1 269 ? 11.418 11.015 -2.875 1.00 95.31 269 PHE A N 1
ATOM 2118 C CA . PHE A 1 269 ? 11.425 11.611 -4.205 1.00 95.31 269 PHE A CA 1
ATOM 2119 C C . PHE A 1 269 ? 12.781 11.429 -4.900 1.00 95.31 269 PHE A C 1
ATOM 2121 O O . PHE A 1 269 ? 12.830 10.945 -6.030 1.00 95.31 269 PHE A O 1
ATOM 2128 N N . LEU A 1 270 ? 13.888 11.726 -4.209 1.00 95.81 270 LEU A N 1
ATOM 2129 C CA . LEU A 1 270 ? 15.238 11.480 -4.724 1.00 95.81 270 LEU A CA 1
ATOM 2130 C C . LEU A 1 270 ? 15.474 9.997 -5.026 1.00 95.81 270 LEU A C 1
ATOM 2132 O O . LEU A 1 270 ? 16.064 9.674 -6.053 1.00 95.81 270 LEU A O 1
ATOM 2136 N N . TRP A 1 271 ? 14.987 9.093 -4.175 1.00 95.81 271 TRP A N 1
ATOM 2137 C CA . TRP A 1 271 ? 15.094 7.652 -4.398 1.00 95.81 271 TRP A CA 1
ATOM 2138 C C . TRP A 1 271 ? 14.389 7.224 -5.692 1.00 95.81 271 TRP A C 1
ATOM 2140 O O . TRP A 1 271 ? 14.995 6.524 -6.505 1.00 95.81 271 TRP A O 1
ATOM 2150 N N . VAL A 1 272 ? 13.166 7.713 -5.944 1.00 94.06 272 VAL A N 1
ATOM 2151 C CA . VAL A 1 272 ? 12.446 7.467 -7.208 1.00 94.06 272 VAL A CA 1
ATOM 2152 C C . VAL A 1 272 ? 13.198 8.056 -8.405 1.00 94.06 272 VAL A C 1
ATOM 2154 O O . VAL A 1 272 ? 13.300 7.392 -9.435 1.00 94.06 272 VAL A O 1
ATOM 2157 N N . LEU A 1 273 ? 13.756 9.266 -8.282 1.00 94.00 273 LEU A N 1
ATOM 2158 C CA . LEU A 1 273 ? 14.521 9.900 -9.361 1.00 94.00 273 LEU A CA 1
ATOM 2159 C C . LEU A 1 273 ? 15.790 9.120 -9.718 1.00 94.00 273 LEU A C 1
ATOM 2161 O O . LEU A 1 273 ? 16.049 8.897 -10.899 1.00 94.00 273 LEU A O 1
ATOM 2165 N N . VAL A 1 274 ? 16.568 8.683 -8.723 1.00 94.00 274 VAL A N 1
ATOM 2166 C CA . VAL A 1 274 ? 17.794 7.900 -8.955 1.00 94.00 274 VAL A CA 1
ATOM 2167 C C . VAL A 1 274 ? 17.455 6.523 -9.529 1.00 94.00 274 VAL A C 1
ATOM 2169 O O . VAL A 1 274 ? 18.138 6.069 -10.445 1.00 94.00 274 VAL A O 1
ATOM 2172 N N . LEU A 1 275 ? 16.376 5.885 -9.060 1.00 93.75 275 LEU A N 1
ATOM 2173 C CA . LEU A 1 275 ? 15.878 4.645 -9.660 1.00 93.75 275 LEU A CA 1
ATOM 2174 C C . LEU A 1 275 ? 15.473 4.834 -11.118 1.00 93.75 275 LEU A C 1
ATOM 2176 O O . LEU A 1 275 ? 15.913 4.071 -11.972 1.00 93.75 275 LEU A O 1
ATOM 2180 N N . GLY A 1 276 ? 14.672 5.860 -11.409 1.00 92.88 276 GLY A N 1
ATOM 2181 C CA . GLY A 1 276 ? 14.262 6.181 -12.772 1.00 92.88 276 GLY A CA 1
ATOM 2182 C C . GLY A 1 276 ? 15.470 6.462 -13.667 1.00 92.88 276 GLY A C 1
ATOM 2183 O O . GLY A 1 276 ? 15.603 5.895 -14.745 1.00 92.88 276 GLY A O 1
ATOM 2184 N N . TRP A 1 277 ? 16.421 7.265 -13.200 1.00 92.75 277 TRP A N 1
ATOM 2185 C CA . TRP A 1 277 ? 17.634 7.533 -13.966 1.00 92.75 277 TRP A CA 1
ATOM 2186 C C . TRP A 1 277 ? 18.464 6.267 -14.226 1.00 92.75 277 TRP A C 1
ATOM 2188 O O . TRP A 1 277 ? 18.958 6.089 -15.334 1.00 92.75 277 TRP A O 1
ATOM 2198 N N . GLY A 1 278 ? 18.606 5.386 -13.232 1.00 91.50 278 GLY A N 1
ATOM 2199 C CA . GLY A 1 278 ? 19.425 4.180 -13.351 1.00 91.50 278 GLY A CA 1
ATOM 2200 C C . GLY A 1 278 ? 18.775 3.018 -14.108 1.00 91.50 278 GLY A C 1
ATOM 2201 O O . GLY A 1 278 ? 19.500 2.135 -14.554 1.00 91.50 278 GLY A O 1
ATOM 2202 N N . ILE A 1 279 ? 17.443 3.000 -14.233 1.00 92.62 279 ILE A N 1
ATOM 2203 C CA . ILE A 1 279 ? 16.689 1.965 -14.960 1.00 92.62 279 ILE A CA 1
ATOM 2204 C C . ILE A 1 279 ? 16.473 2.352 -16.430 1.00 92.62 279 ILE A C 1
ATOM 2206 O O . ILE A 1 279 ? 16.572 1.492 -17.299 1.00 92.62 279 ILE A O 1
ATOM 2210 N N . TYR A 1 280 ? 16.180 3.624 -16.716 1.00 91.25 280 TYR A N 1
ATOM 2211 C CA . TYR A 1 280 ? 15.791 4.089 -18.059 1.00 91.25 280 TYR A CA 1
ATOM 2212 C C . TYR A 1 280 ? 16.963 4.662 -18.882 1.00 91.25 280 TYR A C 1
ATOM 2214 O O . TYR A 1 280 ? 16.750 5.250 -19.942 1.00 91.25 280 TYR A O 1
ATOM 2222 N N . ARG A 1 281 ? 18.203 4.509 -18.404 1.00 80.38 281 ARG A N 1
ATOM 2223 C CA . ARG A 1 281 ? 19.450 4.805 -19.128 1.00 80.38 281 ARG A CA 1
ATOM 2224 C C . ARG A 1 281 ? 20.411 3.641 -19.007 1.00 80.38 281 ARG A C 1
ATOM 2226 O O . ARG A 1 281 ? 21.344 3.537 -19.828 1.00 80.38 281 ARG A O 1
#